Protein AF-A0A0R1SFJ4-F1 (afdb_monomer_lite)

Structure (mmCIF, N/CA/C/O backbone):
data_AF-A0A0R1SFJ4-F1
#
_entry.id   AF-A0A0R1SFJ4-F1
#
loop_
_atom_site.group_PDB
_atom_site.id
_atom_site.type_symbol
_atom_site.label_atom_id
_atom_site.label_alt_id
_atom_site.label_comp_id
_atom_site.label_asym_id
_atom_site.label_entity_id
_atom_site.label_seq_id
_atom_site.pdbx_PDB_ins_code
_atom_site.Cartn_x
_atom_site.Cartn_y
_atom_site.Cartn_z
_atom_site.occupancy
_atom_site.B_iso_or_equiv
_atom_site.auth_seq_id
_atom_site.auth_comp_id
_atom_site.auth_asym_id
_atom_site.auth_atom_id
_atom_site.pdbx_PDB_model_num
ATOM 1 N N . MET A 1 1 ? -20.397 -18.309 -12.459 1.00 67.56 1 MET A N 1
ATOM 2 C CA . MET A 1 1 ? -20.613 -18.107 -11.005 1.00 67.56 1 MET A CA 1
ATOM 3 C C . MET A 1 1 ? -21.114 -16.686 -10.786 1.00 67.56 1 MET A C 1
ATOM 5 O O . MET A 1 1 ? -20.538 -15.779 -11.371 1.00 67.56 1 MET A O 1
ATOM 9 N N . LYS A 1 2 ? -22.197 -16.484 -10.024 1.00 86.50 2 LYS A N 1
ATOM 10 C CA . LYS A 1 2 ? -22.745 -15.146 -9.727 1.00 86.50 2 LYS A CA 1
ATOM 11 C C . LYS A 1 2 ? -22.303 -14.698 -8.329 1.00 86.50 2 LYS A C 1
ATOM 13 O O . LYS A 1 2 ? -22.128 -15.534 -7.445 1.00 86.50 2 LYS A O 1
ATOM 18 N N . TYR A 1 3 ? -22.145 -13.393 -8.127 1.00 93.12 3 TYR A N 1
ATOM 19 C CA . TYR A 1 3 ? -21.791 -12.795 -6.836 1.00 93.12 3 TYR A CA 1
ATOM 20 C C . TYR A 1 3 ? -22.862 -11.797 -6.402 1.00 93.12 3 TYR A C 1
ATOM 22 O O . TYR A 1 3 ? -23.546 -11.195 -7.230 1.00 93.12 3 TYR A O 1
ATOM 30 N N . CYS A 1 4 ? -23.040 -11.643 -5.093 1.00 94.12 4 CYS A N 1
ATOM 31 C CA . CYS A 1 4 ? -24.006 -10.714 -4.536 1.00 94.12 4 CYS A CA 1
ATOM 32 C C . CYS A 1 4 ? -23.587 -9.269 -4.847 1.00 94.12 4 CYS A C 1
ATOM 34 O O . CYS A 1 4 ? -22.517 -8.861 -4.393 1.00 94.12 4 CYS A O 1
ATOM 36 N N . PRO A 1 5 ? -24.439 -8.456 -5.498 1.00 91.06 5 PRO A N 1
ATOM 37 C CA . PRO A 1 5 ? -24.104 -7.067 -5.817 1.00 91.06 5 PRO A CA 1
ATOM 38 C C . PRO A 1 5 ? -23.996 -6.177 -4.569 1.00 91.06 5 PRO A C 1
ATOM 40 O O . PRO A 1 5 ? -23.446 -5.087 -4.641 1.00 91.06 5 PRO A O 1
ATOM 43 N N . LYS A 1 6 ? -24.513 -6.630 -3.415 1.00 94.31 6 LYS A N 1
ATOM 44 C CA . LYS A 1 6 ? -24.469 -5.876 -2.153 1.00 94.31 6 LYS A CA 1
ATOM 45 C C . LYS A 1 6 ? -23.229 -6.169 -1.305 1.00 94.31 6 LYS A C 1
ATOM 47 O O . LYS A 1 6 ? -22.789 -5.294 -0.572 1.00 94.31 6 LYS A O 1
ATOM 52 N N . CYS A 1 7 ? -22.708 -7.398 -1.319 1.00 94.50 7 CYS A N 1
ATOM 53 C CA . CYS A 1 7 ? -21.637 -7.800 -0.392 1.00 94.50 7 CYS A CA 1
ATOM 54 C C . CYS A 1 7 ? -20.514 -8.644 -1.007 1.00 94.50 7 CYS A C 1
ATOM 56 O O . CYS A 1 7 ? -19.638 -9.092 -0.275 1.00 94.50 7 CYS A O 1
ATOM 58 N N . GLY A 1 8 ? -20.556 -8.934 -2.310 1.00 93.06 8 GLY A N 1
ATOM 59 C CA . GLY A 1 8 ? -19.519 -9.711 -2.995 1.00 93.06 8 GLY A CA 1
ATOM 60 C C . GLY A 1 8 ? -19.484 -11.204 -2.651 1.00 93.06 8 GLY A C 1
ATOM 61 O O . GLY A 1 8 ? -18.623 -11.921 -3.147 1.00 93.06 8 GLY A O 1
ATOM 62 N N . ALA A 1 9 ? -20.410 -11.714 -1.830 1.00 95.12 9 ALA A N 1
ATOM 63 C CA . ALA A 1 9 ? -20.480 -13.143 -1.530 1.00 95.12 9 ALA A CA 1
ATOM 64 C C . ALA A 1 9 ? -20.847 -13.969 -2.771 1.00 95.12 9 ALA A C 1
ATOM 66 O O . ALA A 1 9 ? -21.710 -13.569 -3.554 1.00 95.12 9 ALA A O 1
ATOM 67 N N . GLN A 1 10 ? -20.240 -15.145 -2.918 1.00 94.50 10 GLN A N 1
ATOM 68 C CA . GLN A 1 10 ? -20.579 -16.087 -3.983 1.00 94.50 10 GLN A CA 1
ATOM 69 C C . GLN A 1 10 ? -22.012 -16.609 -3.805 1.00 94.50 10 GLN A C 1
ATOM 71 O O . GLN A 1 10 ? -22.422 -16.960 -2.695 1.00 94.50 10 GLN A O 1
ATOM 76 N N . LEU A 1 11 ? -22.778 -16.632 -4.894 1.00 92.81 11 LEU A N 1
ATOM 77 C CA . LEU A 1 11 ? -24.177 -17.045 -4.903 1.00 92.81 11 LEU A CA 1
ATOM 78 C C . LEU A 1 11 ? -24.321 -18.449 -5.508 1.00 92.81 11 LEU A C 1
ATOM 80 O O . LEU A 1 11 ? -23.849 -18.665 -6.629 1.00 92.81 11 LEU A O 1
ATOM 84 N N . PRO A 1 12 ? -25.005 -19.379 -4.813 1.00 85.94 12 PRO A N 1
ATOM 85 C CA . PRO A 1 12 ? -25.475 -20.623 -5.414 1.00 85.94 12 PRO A CA 1
ATOM 86 C C . PRO A 1 12 ? -26.469 -20.346 -6.553 1.00 85.94 12 PRO A C 1
ATOM 88 O O . PRO A 1 12 ? -27.096 -19.286 -6.602 1.00 85.94 12 PRO A O 1
ATOM 91 N N . GLU A 1 13 ? -26.635 -21.291 -7.475 1.00 85.31 13 GLU A N 1
ATOM 92 C CA . GLU A 1 13 ? -27.604 -21.143 -8.565 1.00 85.31 13 GLU A CA 1
ATOM 93 C C . GLU A 1 13 ? -29.051 -21.157 -8.041 1.00 85.31 13 GLU A C 1
ATOM 95 O O . GLU A 1 13 ? -29.372 -21.837 -7.070 1.00 85.31 13 GLU A O 1
ATOM 100 N N . GLY A 1 14 ? -29.929 -20.362 -8.661 1.00 82.31 14 GLY A N 1
ATOM 101 C CA . GLY A 1 14 ? -31.364 -20.340 -8.344 1.00 82.31 14 GLY A CA 1
ATOM 102 C C . GLY A 1 14 ? -31.774 -19.630 -7.045 1.00 82.31 14 GLY A C 1
ATOM 103 O O . GLY A 1 14 ? -32.955 -19.643 -6.698 1.00 82.31 14 GLY A O 1
ATOM 104 N N . VAL A 1 15 ? -30.856 -18.985 -6.316 1.00 87.44 15 VAL A N 1
ATOM 105 C CA . VAL A 1 15 ? -31.201 -18.278 -5.069 1.00 87.44 15 VAL A CA 1
ATOM 106 C C . VAL A 1 15 ? -31.870 -16.924 -5.338 1.00 87.44 15 VAL A C 1
ATOM 108 O O . VAL A 1 15 ? -31.387 -16.122 -6.134 1.00 87.44 15 VAL A O 1
ATOM 111 N N . LYS A 1 16 ? -32.978 -16.642 -4.639 1.00 90.81 16 LYS A N 1
ATOM 112 C CA . LYS A 1 16 ? -33.706 -15.354 -4.711 1.00 90.81 16 LYS A CA 1
ATOM 113 C C . LYS A 1 16 ? -33.162 -14.291 -3.748 1.00 90.81 16 LYS A C 1
ATOM 115 O O . LYS A 1 16 ? -33.431 -13.102 -3.906 1.00 90.81 16 LYS A O 1
ATOM 120 N N . PHE A 1 17 ? -32.395 -14.721 -2.746 1.00 94.56 17 PHE A N 1
ATOM 121 C CA . PHE A 1 17 ? -31.809 -13.873 -1.710 1.00 94.56 17 PHE A CA 1
ATOM 122 C C . PHE A 1 17 ? -30.373 -14.309 -1.416 1.00 94.56 17 PHE A C 1
ATOM 124 O O . PHE A 1 17 ? -30.037 -15.488 -1.517 1.00 94.56 17 PHE A O 1
ATOM 131 N N . CYS A 1 18 ? -29.521 -13.362 -1.028 1.00 94.94 18 CYS A N 1
ATOM 132 C CA . CYS A 1 18 ? -28.150 -13.648 -0.630 1.00 94.94 18 CYS A CA 1
ATOM 133 C C . CYS A 1 18 ? -28.113 -14.330 0.754 1.00 94.94 18 CYS A C 1
ATOM 135 O O . CYS A 1 18 ? -28.528 -13.703 1.732 1.00 94.94 18 CYS A O 1
ATOM 137 N N . PRO A 1 19 ? -27.538 -15.542 0.890 1.00 91.81 19 PRO A N 1
ATOM 138 C CA . PRO A 1 19 ? -27.473 -16.254 2.172 1.00 91.81 19 PRO A CA 1
ATOM 139 C C . PRO A 1 19 ? -26.519 -15.599 3.183 1.00 91.81 19 PRO A C 1
ATOM 141 O O . PRO A 1 19 ? -26.571 -15.904 4.369 1.00 91.81 19 PRO A O 1
ATOM 144 N N . LYS A 1 20 ? -25.635 -14.701 2.727 1.00 95.31 20 LYS A N 1
ATOM 145 C CA . LYS A 1 20 ? -24.661 -14.001 3.579 1.00 95.31 20 LYS A CA 1
ATOM 146 C C . LYS A 1 20 ? -25.170 -12.671 4.133 1.00 95.31 20 LYS A C 1
ATOM 148 O O . LYS A 1 20 ? -24.782 -12.306 5.233 1.00 95.31 20 LYS A O 1
ATOM 153 N N . CYS A 1 21 ? -25.980 -11.921 3.381 1.00 94.56 21 CYS A N 1
ATOM 154 C CA . CYS A 1 21 ? -26.385 -10.560 3.770 1.00 94.56 21 CYS A CA 1
ATOM 155 C C . CYS A 1 21 ? -27.890 -10.274 3.651 1.00 94.56 21 CYS A C 1
ATOM 157 O O . CYS A 1 21 ? -28.313 -9.147 3.906 1.00 94.56 21 CYS A O 1
ATOM 159 N N . GLY A 1 22 ? -28.694 -11.251 3.216 1.00 92.88 22 GLY A N 1
ATOM 160 C CA . GLY A 1 22 ? -30.151 -11.133 3.099 1.00 92.88 22 GLY A CA 1
ATOM 161 C C . GLY A 1 22 ? -30.650 -10.261 1.943 1.00 92.88 22 GLY A C 1
ATOM 162 O O . GLY A 1 22 ? -31.852 -10.049 1.815 1.00 92.88 22 GLY A O 1
ATOM 163 N N . ALA A 1 23 ? -29.764 -9.740 1.087 1.00 94.56 23 ALA A N 1
ATOM 164 C CA . ALA A 1 23 ? -30.168 -8.912 -0.050 1.00 94.56 23 ALA A CA 1
ATOM 165 C C . ALA A 1 23 ? -31.012 -9.707 -1.057 1.00 94.56 23 ALA A C 1
ATOM 167 O O . ALA A 1 23 ? -30.605 -10.794 -1.471 1.00 94.56 23 ALA A O 1
ATOM 168 N N . LYS A 1 24 ? -32.153 -9.149 -1.482 1.00 93.81 24 LYS A N 1
ATOM 169 C CA . LYS A 1 24 ? -32.966 -9.697 -2.576 1.00 93.81 24 LYS A CA 1
ATOM 170 C C . LYS A 1 24 ? -32.211 -9.555 -3.895 1.00 93.81 24 LYS A C 1
ATOM 172 O O . LYS A 1 24 ? -31.660 -8.493 -4.179 1.00 93.81 24 LYS A O 1
ATOM 177 N N . LEU A 1 25 ? -32.173 -10.625 -4.676 1.00 90.06 25 LEU A N 1
ATOM 178 C CA . LEU A 1 25 ? -31.519 -10.642 -5.976 1.00 90.06 25 LEU A CA 1
ATOM 179 C C . LEU A 1 25 ? -32.551 -10.352 -7.072 1.00 90.06 25 LEU A C 1
ATOM 181 O O . LEU A 1 25 ? -33.691 -10.812 -6.964 1.00 90.06 25 LEU A O 1
ATOM 185 N N . PRO A 1 26 ? -32.184 -9.587 -8.110 1.00 76.06 26 PRO A N 1
ATOM 186 C CA . PRO A 1 26 ? -33.054 -9.389 -9.259 1.00 76.06 26 PRO A CA 1
ATOM 187 C C . PRO A 1 26 ? -33.263 -10.734 -9.973 1.00 76.06 26 PRO A C 1
ATOM 189 O O . PRO A 1 26 ? -32.299 -11.429 -10.301 1.00 76.06 26 PRO A O 1
ATOM 192 N N . GLU A 1 27 ? -34.523 -11.125 -10.179 1.00 68.88 27 GLU A N 1
ATOM 193 C CA . GLU A 1 27 ? -34.887 -12.341 -10.914 1.00 68.88 27 GLU A CA 1
ATOM 194 C C . GLU A 1 27 ? -34.608 -12.129 -12.409 1.00 68.88 27 GLU A C 1
ATOM 196 O O . GLU A 1 27 ? -35.489 -11.744 -13.169 1.00 68.88 27 GLU A O 1
ATOM 201 N N . THR A 1 28 ? -33.374 -12.360 -12.856 1.00 49.09 28 THR A N 1
ATOM 202 C CA . THR A 1 28 ? -33.099 -12.479 -14.294 1.00 49.09 28 THR A CA 1
ATOM 203 C C . THR A 1 28 ? -33.253 -13.937 -14.692 1.00 49.09 28 THR A C 1
ATOM 205 O O . THR A 1 28 ? -32.353 -14.756 -14.484 1.00 49.09 28 THR A O 1
ATOM 208 N N . GLN A 1 29 ? -34.439 -14.242 -15.215 1.00 42.62 29 GLN A N 1
ATOM 209 C CA . GLN A 1 29 ? -34.758 -15.491 -15.887 1.00 42.62 29 GLN A CA 1
ATOM 210 C C . GLN A 1 29 ? -33.793 -15.708 -17.057 1.00 42.62 29 GLN A C 1
ATOM 212 O O . GLN A 1 29 ? -33.505 -14.801 -17.838 1.00 42.62 29 GLN A O 1
ATOM 217 N N . SER A 1 30 ? -33.271 -16.925 -17.141 1.00 43.84 30 SER A N 1
ATOM 218 C CA . SER A 1 30 ? -32.482 -17.424 -18.257 1.00 43.84 30 SER A CA 1
ATOM 219 C C . SER A 1 30 ? -33.298 -17.363 -19.550 1.00 43.84 30 SER A C 1
ATOM 221 O O . SER A 1 30 ? -34.338 -18.008 -19.629 1.00 43.84 30 SER A O 1
ATOM 223 N N . THR A 1 31 ? -32.811 -16.658 -20.574 1.00 33.84 31 THR A N 1
ATOM 224 C CA . THR A 1 31 ? -33.243 -16.898 -21.959 1.00 33.84 31 THR A CA 1
ATOM 225 C C . THR A 1 31 ? -32.038 -16.819 -22.887 1.00 33.84 31 THR A C 1
ATOM 227 O O . THR A 1 31 ? -31.312 -15.828 -22.914 1.00 33.84 31 THR A O 1
ATOM 230 N N . THR A 1 32 ? -31.812 -17.916 -23.596 1.00 36.22 32 THR A N 1
ATOM 231 C CA . THR A 1 32 ? -30.802 -18.109 -24.633 1.00 36.22 32 THR A CA 1
ATOM 232 C C . THR A 1 32 ? -31.369 -17.646 -25.985 1.00 36.22 32 THR A C 1
ATOM 234 O O . THR A 1 32 ? -32.522 -17.945 -26.273 1.00 36.22 32 THR A O 1
ATOM 237 N N . ALA A 1 33 ? -30.510 -17.033 -26.812 1.00 39.06 33 ALA A N 1
ATOM 238 C CA . ALA A 1 33 ? -30.571 -16.871 -28.279 1.00 39.06 33 ALA A CA 1
ATOM 239 C C . ALA A 1 33 ? -31.441 -15.764 -28.939 1.00 39.06 33 ALA A C 1
ATOM 241 O O . ALA A 1 33 ? -32.661 -15.766 -28.862 1.00 39.06 33 ALA A O 1
ATOM 242 N N . ASN A 1 34 ? -30.721 -14.933 -29.717 1.00 43.97 34 ASN A N 1
ATOM 243 C CA . ASN A 1 34 ? -31.034 -14.285 -31.007 1.00 43.97 34 ASN A CA 1
ATOM 244 C C . ASN A 1 34 ? -32.322 -13.460 -31.185 1.00 43.97 34 ASN A C 1
ATOM 246 O O . ASN A 1 34 ? -33.414 -14.013 -31.256 1.00 43.97 34 ASN A O 1
ATOM 250 N N . THR A 1 35 ? -32.165 -12.169 -31.519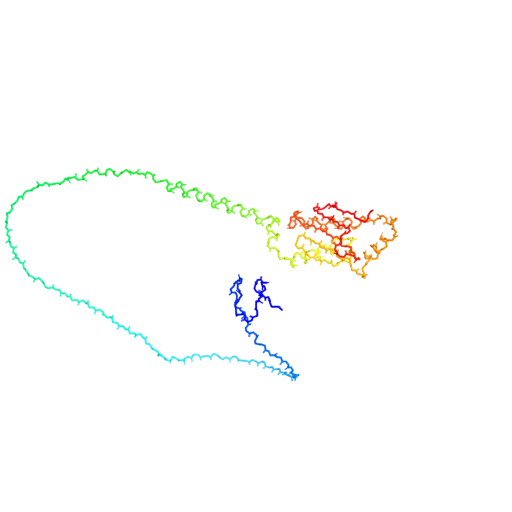 1.00 32.62 35 THR A N 1
ATOM 251 C CA . THR A 1 35 ? -32.366 -11.603 -32.880 1.00 32.62 35 THR A CA 1
ATOM 252 C C . THR A 1 35 ? -32.160 -10.080 -32.841 1.00 32.62 35 THR A C 1
ATOM 254 O O . THR A 1 35 ? -32.523 -9.415 -31.875 1.00 32.62 35 THR A O 1
ATOM 257 N N . ASN A 1 36 ? -31.505 -9.557 -33.880 1.00 52.50 36 ASN A N 1
ATOM 258 C CA . ASN A 1 36 ? -31.344 -8.133 -34.174 1.00 52.50 36 ASN A CA 1
ATOM 259 C C . ASN A 1 36 ? -32.708 -7.444 -34.289 1.00 52.50 36 ASN A C 1
ATOM 261 O O . ASN A 1 36 ? -33.549 -8.002 -34.975 1.00 52.50 36 ASN A O 1
ATOM 265 N N . GLU A 1 37 ? -32.880 -6.223 -33.771 1.00 42.38 37 GLU A N 1
ATOM 266 C CA . GLU A 1 37 ? -33.644 -5.177 -34.473 1.00 42.38 37 GLU A CA 1
ATOM 267 C C . GLU A 1 37 ? -33.543 -3.805 -33.786 1.00 42.38 37 GLU A C 1
ATOM 269 O O . GLU A 1 37 ? -33.667 -3.643 -32.574 1.00 42.38 37 GLU A O 1
ATOM 274 N N . VAL A 1 38 ? -33.265 -2.818 -34.632 1.00 41.09 38 VAL A N 1
ATOM 275 C CA . VAL A 1 38 ? -33.214 -1.374 -34.404 1.00 41.09 38 VAL A CA 1
ATOM 276 C C . VAL A 1 38 ? -34.655 -0.843 -34.440 1.00 41.09 38 VAL A C 1
ATOM 278 O O . VAL A 1 38 ? -35.351 -1.201 -35.380 1.00 41.09 38 VAL A O 1
ATOM 281 N N . ASN A 1 39 ? -35.109 0.013 -33.507 1.00 41.75 39 ASN A N 1
ATOM 282 C CA . ASN A 1 39 ? -35.425 1.430 -33.792 1.00 41.75 39 ASN A CA 1
ATOM 283 C C . ASN A 1 39 ? -36.141 2.233 -32.673 1.00 41.75 39 ASN A C 1
ATOM 285 O O . ASN A 1 39 ? -37.039 1.745 -32.002 1.00 41.75 39 ASN A O 1
ATOM 289 N N . HIS A 1 40 ? -35.735 3.508 -32.611 1.00 42.62 40 HIS A N 1
ATOM 290 C CA . HIS A 1 40 ? -36.449 4.782 -32.394 1.00 42.62 40 HIS A CA 1
ATOM 291 C C . HIS A 1 40 ? -37.527 5.049 -31.306 1.00 42.62 40 HIS A C 1
ATOM 293 O O . HIS A 1 40 ? -38.643 4.558 -31.354 1.00 42.62 40 HIS A O 1
ATOM 299 N N . GLN A 1 41 ? -37.169 6.055 -30.482 1.00 39.34 41 GLN A N 1
ATOM 300 C CA . GLN A 1 41 ? -37.800 7.383 -30.259 1.00 39.34 41 GLN A CA 1
ATOM 301 C C . GLN A 1 41 ? -39.115 7.581 -29.465 1.00 39.34 41 GLN A C 1
ATOM 303 O O . GLN A 1 41 ? -40.122 6.923 -29.671 1.00 39.34 41 GLN A O 1
ATOM 308 N N . SER A 1 42 ? -39.033 8.673 -28.676 1.00 42.81 42 SER A N 1
ATOM 309 C CA . SER A 1 42 ? -40.028 9.701 -28.295 1.00 42.81 42 SER A CA 1
ATOM 310 C C . SER A 1 42 ? -40.884 9.529 -27.022 1.00 42.81 42 SER A C 1
ATOM 312 O O . SER A 1 42 ? -41.914 8.874 -27.053 1.00 42.81 42 SER A O 1
ATOM 314 N N . GLU A 1 43 ? -40.405 10.133 -25.917 1.00 40.25 43 GLU A N 1
ATOM 315 C CA . GLU A 1 43 ? -40.919 11.334 -25.192 1.00 40.25 43 GLU A CA 1
ATOM 316 C C . GLU A 1 43 ? -42.442 11.532 -24.868 1.00 40.25 43 GLU A C 1
ATOM 318 O O . GLU A 1 43 ? -43.277 10.768 -25.333 1.00 40.25 43 GLU A O 1
ATOM 323 N N . PRO A 1 44 ? -42.835 12.484 -23.979 1.00 67.44 44 PRO A N 1
ATOM 324 C CA . PRO A 1 44 ? -43.457 12.240 -22.661 1.00 67.44 44 PRO A CA 1
ATOM 325 C C . PRO A 1 44 ? -44.935 12.710 -22.548 1.00 67.44 44 PRO A C 1
ATOM 327 O O . PRO A 1 44 ? -45.478 13.211 -23.521 1.00 67.44 44 PRO A O 1
ATOM 330 N N . LEU A 1 45 ? -45.564 12.578 -21.357 1.00 36.38 45 LEU A N 1
ATOM 331 C CA . LEU A 1 45 ? -46.645 13.410 -20.732 1.00 36.38 45 LEU A CA 1
ATOM 332 C C . LEU A 1 45 ? -47.326 12.589 -19.602 1.00 36.38 45 LEU A C 1
ATOM 334 O O . LEU A 1 45 ? -47.682 11.436 -19.806 1.00 36.38 45 LEU A O 1
ATOM 338 N N . ASN A 1 46 ? -47.282 13.012 -18.332 1.00 42.97 46 ASN A N 1
ATOM 339 C CA . ASN A 1 46 ? -48.226 13.892 -17.609 1.00 42.97 46 ASN A CA 1
ATOM 340 C C . ASN A 1 46 ? -49.664 13.339 -17.458 1.00 42.97 46 ASN A C 1
ATOM 342 O O . ASN A 1 46 ? -50.299 13.001 -18.450 1.00 42.97 46 ASN A O 1
ATOM 346 N N . GLY A 1 47 ? -50.201 13.324 -16.227 1.00 33.41 47 GLY A N 1
ATOM 347 C CA . GLY A 1 47 ? -51.611 12.995 -15.972 1.00 33.41 47 GLY A CA 1
ATOM 348 C C . GLY A 1 47 ? -51.947 12.570 -14.537 1.00 33.41 47 GLY A C 1
ATOM 349 O O . GLY A 1 47 ? -51.984 11.394 -14.202 1.00 33.41 47 GLY A O 1
ATOM 350 N N . ASN A 1 48 ? -52.221 13.560 -13.702 1.00 53.97 48 ASN A N 1
ATOM 351 C CA . ASN A 1 48 ? -52.922 13.535 -12.418 1.00 53.97 48 ASN A CA 1
ATOM 352 C C . ASN A 1 48 ? -54.411 13.114 -12.533 1.00 53.97 48 ASN A C 1
ATOM 354 O O . ASN A 1 48 ? -55.059 13.467 -13.514 1.00 53.97 48 ASN A O 1
ATOM 358 N N . THR A 1 49 ? -54.964 12.478 -11.478 1.00 41.53 49 THR A N 1
ATOM 359 C CA . THR A 1 49 ? -56.244 12.788 -10.760 1.00 41.53 49 THR A CA 1
ATOM 360 C C . THR A 1 49 ? -57.000 11.539 -10.243 1.00 41.53 49 THR A C 1
ATOM 362 O O . THR A 1 49 ? -57.446 10.703 -11.013 1.00 41.53 49 THR A O 1
ATOM 365 N N . ASP A 1 50 ? -57.099 11.470 -8.909 1.00 40.97 50 ASP A N 1
ATOM 366 C CA . ASP A 1 50 ? -58.214 11.139 -7.989 1.00 40.97 50 ASP A CA 1
ATOM 367 C C . ASP A 1 50 ? -59.392 10.162 -8.299 1.00 40.97 50 ASP A C 1
ATOM 369 O O . ASP A 1 50 ? -59.949 10.110 -9.391 1.00 40.97 50 ASP A O 1
ATOM 373 N N . LEU A 1 51 ? -59.866 9.554 -7.191 1.00 45.47 51 LEU A N 1
ATOM 374 C CA . LEU A 1 51 ? -61.184 8.958 -6.871 1.00 45.47 51 LEU A CA 1
ATOM 375 C C . LEU A 1 51 ? -61.596 7.584 -7.461 1.00 45.47 51 LEU A C 1
ATOM 377 O O . LEU A 1 51 ? -62.208 7.516 -8.521 1.00 45.47 51 LEU A O 1
ATOM 381 N N . LYS A 1 52 ? -61.499 6.503 -6.657 1.00 39.62 52 LYS A N 1
ATOM 382 C CA . LYS A 1 52 ? -62.620 5.916 -5.860 1.00 39.62 52 LYS A CA 1
ATOM 383 C C . LYS A 1 52 ? -62.324 4.507 -5.309 1.00 39.62 52 LYS A C 1
ATOM 385 O O . LYS A 1 52 ? -61.807 3.630 -5.987 1.00 39.62 52 LYS A O 1
ATOM 390 N N . GLN A 1 53 ? -62.747 4.315 -4.061 1.00 41.75 53 GLN A N 1
ATOM 391 C CA . GLN A 1 53 ? -62.864 3.060 -3.299 1.00 41.75 53 GLN A CA 1
ATOM 392 C C . GLN A 1 53 ? -64.057 2.208 -3.794 1.00 41.75 53 GLN A C 1
ATOM 394 O O . GLN A 1 53 ? -64.943 2.775 -4.445 1.00 41.75 53 GLN A O 1
ATOM 399 N N . PRO A 1 54 ? -64.157 0.899 -3.455 1.00 54.44 54 PRO A N 1
ATOM 400 C CA . PRO A 1 54 ? -64.916 0.535 -2.239 1.00 54.44 54 PRO A CA 1
ATOM 401 C C . PRO A 1 54 ? -64.501 -0.760 -1.478 1.00 54.44 54 PRO A C 1
ATOM 403 O O . PRO A 1 54 ? -63.987 -1.699 -2.069 1.00 54.44 54 PRO A O 1
ATOM 406 N N . VAL A 1 55 ? -64.868 -0.781 -0.176 1.00 42.41 55 VAL A N 1
ATOM 407 C CA . VAL A 1 55 ? -65.422 -1.901 0.649 1.00 42.41 55 VAL A CA 1
ATOM 408 C C . VAL A 1 55 ? -64.514 -3.120 0.935 1.00 42.41 55 VAL A C 1
ATOM 410 O O . VAL A 1 55 ? -63.909 -3.679 0.039 1.00 42.41 55 VAL A O 1
ATOM 413 N N . GLY A 1 56 ? -64.392 -3.679 2.144 1.00 36.81 56 GLY A N 1
ATOM 414 C CA . GLY A 1 56 ? -65.013 -3.474 3.457 1.00 36.81 56 GLY A CA 1
ATOM 415 C C . GLY A 1 56 ? -64.862 -4.771 4.278 1.00 36.81 56 GLY A C 1
ATOM 416 O O . GLY A 1 56 ? -64.893 -5.851 3.697 1.00 36.81 56 GLY A O 1
ATOM 417 N N . ASN A 1 57 ? -64.629 -4.659 5.595 1.00 48.53 57 ASN A N 1
ATOM 418 C CA . ASN A 1 57 ? -65.230 -5.474 6.672 1.00 48.53 57 ASN A CA 1
ATOM 419 C C . ASN A 1 57 ? -64.451 -5.309 7.989 1.00 48.53 57 ASN A C 1
ATOM 421 O O . ASN A 1 57 ? -63.413 -5.927 8.212 1.00 48.53 57 ASN A O 1
ATOM 425 N N . GLN A 1 58 ? -65.012 -4.490 8.880 1.00 39.72 58 GLN A N 1
ATOM 426 C CA . GLN A 1 58 ? -64.766 -4.522 10.320 1.00 39.72 58 GLN A CA 1
ATOM 427 C C . GLN A 1 58 ? -66.085 -4.898 10.998 1.00 39.72 58 GLN A C 1
ATOM 429 O O . GLN A 1 58 ? -67.125 -4.315 10.694 1.00 39.72 58 GLN A O 1
ATOM 434 N N . VAL A 1 59 ? -66.037 -5.868 11.907 1.00 46.84 59 VAL A N 1
ATOM 435 C CA . VAL A 1 59 ? -67.139 -6.215 12.810 1.00 46.84 59 VAL A CA 1
ATOM 436 C C . VAL A 1 59 ? -66.784 -5.754 14.222 1.00 46.84 59 VAL A C 1
ATOM 438 O O . VAL A 1 59 ? -65.724 -6.088 14.744 1.00 46.84 59 VAL A O 1
ATOM 441 N N . ASN A 1 60 ? -67.694 -4.971 14.805 1.00 51.03 60 ASN A N 1
ATOM 442 C CA . ASN A 1 60 ? -67.710 -4.486 16.186 1.00 51.03 60 ASN A CA 1
ATOM 443 C C . ASN A 1 60 ? -68.622 -5.368 17.056 1.00 51.03 60 ASN A C 1
ATOM 445 O O . ASN A 1 60 ? -69.655 -5.834 16.579 1.00 51.03 60 ASN A O 1
ATOM 449 N N . ALA A 1 61 ? -68.324 -5.463 18.354 1.00 35.31 61 ALA A N 1
ATOM 450 C CA . ALA A 1 61 ? -69.303 -5.698 19.428 1.00 35.31 61 ALA A CA 1
ATOM 451 C C . ALA A 1 61 ? -68.727 -5.089 20.727 1.00 35.31 61 ALA A C 1
ATOM 453 O O . ALA A 1 61 ? -67.699 -5.547 21.210 1.00 35.31 61 ALA A O 1
ATOM 454 N N . SER A 1 62 ? -69.112 -3.875 21.133 1.00 43.75 62 SER A N 1
ATOM 455 C CA . SER A 1 62 ? -70.315 -3.450 21.881 1.00 43.75 62 SER A CA 1
ATOM 456 C C . SER A 1 62 ? -70.387 -3.882 23.354 1.00 43.75 62 SER A C 1
ATOM 458 O O . SER A 1 62 ? -70.616 -5.039 23.684 1.00 43.75 62 SER A O 1
ATOM 460 N N . ASN A 1 63 ? -70.231 -2.849 24.193 1.00 50.56 63 ASN A N 1
ATOM 461 C CA . ASN A 1 63 ? -70.723 -2.589 25.548 1.00 50.56 63 ASN A CA 1
ATOM 462 C C . ASN A 1 63 ? -71.721 -3.570 26.179 1.00 50.56 63 ASN A C 1
ATOM 464 O O . ASN A 1 63 ? -72.767 -3.869 25.607 1.00 50.56 63 ASN A O 1
ATOM 468 N N . ASN A 1 64 ? -71.505 -3.837 27.471 1.00 51.06 64 ASN A N 1
ATOM 469 C CA . ASN A 1 64 ? -72.604 -4.049 28.408 1.00 51.06 64 ASN A CA 1
ATOM 470 C C . ASN A 1 64 ? -72.256 -3.535 29.817 1.00 51.06 64 ASN A C 1
ATOM 472 O O . ASN A 1 64 ? -71.395 -4.080 30.503 1.00 51.06 64 ASN A O 1
ATOM 476 N N . GLN A 1 65 ? -72.957 -2.479 30.233 1.00 43.19 65 GLN A N 1
ATOM 477 C CA . GLN A 1 65 ? -73.136 -2.070 31.624 1.00 43.19 65 GLN A CA 1
ATOM 478 C C . GLN A 1 65 ? -74.464 -2.657 32.102 1.00 43.19 65 GLN A C 1
ATOM 480 O O . GLN A 1 65 ? -75.482 -2.361 31.489 1.00 43.19 65 GLN A O 1
ATOM 485 N N . HIS A 1 66 ? -74.478 -3.420 33.196 1.00 55.31 66 HIS A N 1
ATOM 486 C CA . HIS A 1 66 ? -75.707 -3.707 33.939 1.00 55.31 66 HIS A CA 1
ATOM 487 C C . HIS A 1 66 ? -75.439 -3.689 35.448 1.00 55.31 66 HIS A C 1
ATOM 489 O O . HIS A 1 66 ? -74.486 -4.281 35.950 1.00 55.31 66 HIS A O 1
ATOM 495 N N . GLN A 1 67 ? -76.293 -2.930 36.131 1.00 51.34 67 GLN A N 1
ATOM 496 C CA . GLN A 1 67 ? -76.352 -2.683 37.568 1.00 51.34 67 GLN A CA 1
ATOM 497 C C . GLN A 1 67 ? -77.000 -3.869 38.301 1.00 51.34 67 GLN A C 1
ATOM 499 O O . GLN A 1 67 ? -77.787 -4.607 37.714 1.00 51.34 67 GLN A O 1
ATOM 504 N N . MET A 1 68 ? -76.737 -4.001 39.603 1.00 52.34 68 MET A N 1
ATOM 505 C CA . MET A 1 68 ? -77.471 -4.898 40.507 1.00 52.34 68 MET A CA 1
ATOM 506 C C . MET A 1 68 ? -77.988 -4.115 41.734 1.00 52.34 68 MET A C 1
ATOM 508 O O . MET A 1 68 ? -77.332 -3.153 42.146 1.00 52.34 68 MET A O 1
ATOM 512 N N . PRO A 1 69 ? -79.152 -4.478 42.314 1.00 54.31 69 PRO A N 1
ATOM 513 C CA . PRO A 1 69 ? -79.832 -3.692 43.346 1.00 54.31 69 PRO A CA 1
ATOM 514 C C . PRO A 1 69 ? -79.404 -4.018 44.792 1.00 54.31 69 PRO A C 1
ATOM 516 O O . PRO A 1 69 ? -78.927 -5.105 45.106 1.00 54.31 69 PRO A O 1
ATOM 519 N N . ARG A 1 70 ? -79.653 -3.050 45.687 1.00 45.75 70 ARG A N 1
ATOM 520 C CA . ARG A 1 70 ? -79.649 -3.159 47.162 1.00 45.75 70 ARG A CA 1
ATOM 521 C C . ARG A 1 70 ? -80.858 -3.966 47.659 1.00 45.75 70 ARG A C 1
ATOM 523 O O . ARG A 1 70 ? -81.965 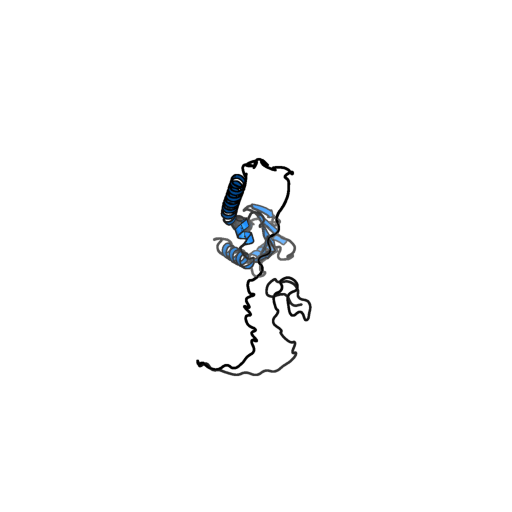-3.621 47.264 1.00 45.75 70 ARG A O 1
ATOM 530 N N . ASN A 1 71 ? -80.668 -4.873 48.626 1.00 40.78 71 ASN A N 1
ATOM 531 C CA . ASN A 1 71 ? -81.384 -4.907 49.922 1.00 40.78 71 ASN A CA 1
ATOM 532 C C . ASN A 1 71 ? -80.882 -6.080 50.796 1.00 40.78 71 ASN A C 1
ATOM 534 O O . ASN A 1 71 ? -80.637 -7.161 50.273 1.00 40.78 71 ASN A O 1
ATOM 538 N N . GLY A 1 72 ? -80.791 -5.892 52.117 1.00 40.91 72 GLY A N 1
ATOM 539 C CA . GLY A 1 72 ? -80.531 -6.981 53.067 1.00 40.91 72 GLY A CA 1
ATOM 540 C C . GLY A 1 72 ? -79.838 -6.537 54.352 1.00 40.91 72 GLY A C 1
ATOM 541 O O . GLY A 1 72 ? -78.630 -6.682 54.493 1.00 40.91 72 GLY A O 1
ATOM 542 N N . ASN A 1 73 ? -80.617 -5.998 55.286 1.00 49.38 73 ASN A N 1
ATOM 543 C CA . ASN A 1 73 ? -80.224 -5.740 56.667 1.00 49.38 73 ASN A CA 1
ATOM 544 C C . ASN A 1 73 ? -80.464 -7.028 57.479 1.00 49.38 73 ASN A C 1
ATOM 546 O O . ASN A 1 73 ? -81.612 -7.459 57.565 1.00 49.38 73 ASN A O 1
ATOM 550 N N . ILE A 1 74 ? -79.432 -7.639 58.071 1.00 50.84 74 ILE A N 1
ATOM 551 C CA . ILE A 1 74 ? -79.587 -8.637 59.145 1.00 50.84 74 ILE A CA 1
ATOM 552 C C . ILE A 1 74 ? -78.523 -8.350 60.205 1.00 50.84 74 ILE A C 1
ATOM 554 O O . ILE A 1 74 ? -77.324 -8.456 59.963 1.00 50.84 74 ILE A O 1
ATOM 558 N N . GLN A 1 75 ? -79.003 -7.952 61.379 1.00 46.69 75 GLN A N 1
ATOM 559 C CA . GLN A 1 75 ? -78.255 -7.873 62.627 1.00 46.69 75 GLN A CA 1
ATOM 560 C C . GLN A 1 75 ? -78.061 -9.291 63.183 1.00 46.69 75 GLN A C 1
ATOM 562 O O . GLN A 1 75 ? -79.015 -10.064 63.186 1.00 46.69 75 GLN A O 1
ATOM 567 N N . ASN A 1 76 ? -76.895 -9.604 63.754 1.00 53.06 76 ASN A N 1
ATOM 568 C CA . ASN A 1 76 ? -76.858 -10.398 64.985 1.00 53.06 76 ASN A CA 1
ATOM 569 C C . ASN A 1 76 ? -75.575 -10.097 65.789 1.00 53.06 76 ASN A C 1
ATOM 571 O O . ASN A 1 76 ? -74.521 -9.914 65.175 1.00 53.06 76 ASN A O 1
ATOM 575 N N . PRO A 1 77 ? -75.646 -10.012 67.132 1.00 56.75 77 PRO A N 1
ATOM 576 C CA . PRO A 1 77 ? -74.566 -9.554 67.986 1.00 56.75 77 PRO A CA 1
ATOM 577 C C . PRO A 1 77 ? -73.803 -10.719 68.644 1.00 56.75 77 PRO A C 1
ATOM 579 O O . PRO A 1 77 ? -74.192 -11.880 68.548 1.00 56.75 77 PRO A O 1
ATOM 582 N N . ASN A 1 78 ? -72.772 -10.335 69.403 1.00 47.72 78 ASN A N 1
ATOM 583 C CA . ASN A 1 78 ? -72.067 -11.091 70.450 1.00 47.72 78 ASN A CA 1
ATOM 584 C C . ASN A 1 78 ? -70.805 -11.880 70.033 1.00 47.72 78 ASN A C 1
ATOM 586 O O . ASN A 1 78 ? -70.876 -13.031 69.627 1.00 47.72 78 ASN A O 1
ATOM 590 N N . GLY A 1 79 ? -69.634 -11.296 70.342 1.00 47.53 79 GLY A N 1
ATOM 591 C CA . GLY A 1 79 ? -68.826 -11.842 71.445 1.00 47.53 79 GLY A CA 1
ATOM 592 C C . GLY A 1 79 ? -67.411 -12.394 71.176 1.00 47.53 79 GLY A C 1
ATOM 593 O O . GLY A 1 79 ? -67.263 -13.594 71.015 1.00 47.53 79 GLY A O 1
ATOM 594 N N . MET A 1 80 ? -66.403 -11.527 71.405 1.00 60.44 80 MET A N 1
ATOM 595 C CA . MET A 1 80 ? -65.082 -11.788 72.049 1.00 60.44 80 MET A CA 1
ATOM 596 C C . MET A 1 80 ? -63.984 -12.587 71.285 1.00 60.44 80 MET A C 1
ATOM 598 O O . MET A 1 80 ? -64.276 -13.294 70.332 1.00 60.44 80 MET A O 1
ATOM 602 N N . PRO A 1 81 ? -62.706 -12.548 71.735 1.00 58.75 81 PRO A N 1
ATOM 603 C CA . PRO A 1 81 ? -61.843 -11.373 71.817 1.00 58.75 81 PRO A CA 1
ATOM 604 C C . PRO A 1 81 ? -60.487 -11.568 71.092 1.00 58.75 81 PRO A C 1
ATOM 606 O O . PRO A 1 81 ? -60.159 -12.607 70.531 1.00 58.75 81 PRO A O 1
ATOM 609 N N . GLN A 1 82 ? -59.716 -10.486 71.139 1.00 52.12 82 GLN A N 1
ATOM 610 C CA . GLN A 1 82 ? -58.381 -10.219 70.608 1.00 52.12 82 GLN A CA 1
ATOM 611 C C . GLN A 1 82 ? -57.319 -11.293 70.905 1.00 52.12 82 GLN A C 1
ATOM 613 O O . GLN A 1 82 ? -57.142 -11.634 72.071 1.00 52.12 82 GLN A O 1
ATOM 618 N N . ASN A 1 83 ? -56.534 -11.695 69.891 1.00 55.31 83 ASN A N 1
ATOM 619 C CA . ASN A 1 83 ? -55.064 -11.808 69.964 1.00 55.31 83 ASN A CA 1
ATOM 620 C C . ASN A 1 83 ? -54.464 -12.207 68.598 1.00 55.31 83 ASN A C 1
ATOM 622 O O . ASN A 1 83 ? -54.809 -13.279 68.113 1.00 55.31 83 ASN A O 1
ATOM 626 N N . MET A 1 84 ? -53.567 -11.398 68.010 1.00 56.84 84 MET A N 1
ATOM 627 C CA . MET A 1 84 ? -52.314 -11.832 67.343 1.00 56.84 84 MET A CA 1
ATOM 628 C C . MET A 1 84 ? -51.588 -10.666 66.635 1.00 56.84 84 MET A C 1
ATOM 630 O O . MET A 1 84 ? -52.190 -9.614 66.422 1.00 56.84 84 MET A O 1
ATOM 634 N N . PRO A 1 85 ? -50.261 -10.775 66.414 1.00 56.56 85 PRO A N 1
ATOM 635 C CA . PRO A 1 85 ? -49.307 -9.773 66.867 1.00 56.56 85 PRO A CA 1
ATOM 636 C C . PRO A 1 85 ? -49.190 -8.549 65.966 1.00 56.56 85 PRO A C 1
ATOM 638 O O . PRO A 1 85 ? -49.265 -8.609 64.741 1.00 56.56 85 PRO A O 1
ATOM 641 N N . ASN A 1 86 ? -48.879 -7.442 66.627 1.00 58.41 86 ASN A N 1
ATOM 642 C CA . ASN A 1 86 ? -48.438 -6.204 66.024 1.00 58.41 86 ASN A CA 1
ATOM 643 C C . ASN A 1 86 ? -47.048 -6.379 65.378 1.00 58.41 86 ASN A C 1
ATOM 645 O O . ASN A 1 86 ? -46.036 -6.350 66.076 1.00 58.41 86 ASN A O 1
ATOM 649 N N . PHE A 1 87 ? -46.989 -6.521 64.052 1.00 57.53 87 PHE A N 1
ATOM 650 C CA . PHE A 1 87 ? -45.753 -6.384 63.271 1.00 57.53 87 PHE A CA 1
ATOM 651 C C . PHE A 1 87 ? -45.442 -4.903 63.011 1.00 57.53 87 PHE A C 1
ATOM 653 O O . PHE A 1 87 ? -45.284 -4.468 61.872 1.00 57.53 87 PHE A O 1
ATOM 660 N N . ASN A 1 88 ? -45.355 -4.102 64.071 1.00 62.09 88 ASN A N 1
ATOM 661 C CA . ASN A 1 88 ? -44.737 -2.791 63.963 1.00 62.09 88 ASN A CA 1
ATOM 662 C C . ASN A 1 88 ? -43.221 -2.963 64.064 1.00 62.09 88 ASN A C 1
ATOM 664 O O . ASN A 1 88 ? -42.720 -3.578 64.999 1.00 62.09 88 ASN A O 1
ATOM 668 N N . GLN A 1 89 ? -42.529 -2.340 63.110 1.00 60.59 89 GLN A N 1
ATOM 669 C CA . GLN A 1 89 ? -41.073 -2.223 62.976 1.00 60.59 89 GLN A CA 1
ATOM 670 C C . GLN A 1 89 ? -40.357 -3.407 62.319 1.00 60.59 89 GLN A C 1
ATOM 672 O O . GLN A 1 89 ? -39.465 -4.029 62.886 1.00 60.59 89 GLN A O 1
ATOM 677 N N 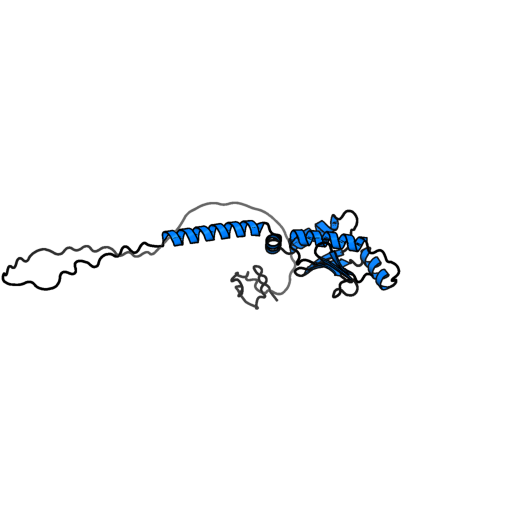. ALA A 1 90 ? -40.602 -3.580 61.019 1.00 55.72 90 ALA A N 1
ATOM 678 C CA . ALA A 1 90 ? -39.455 -3.697 60.127 1.00 55.72 90 ALA A CA 1
ATOM 679 C C . ALA A 1 90 ? -38.912 -2.275 59.923 1.00 55.72 90 ALA A C 1
ATOM 681 O O . ALA A 1 90 ? -39.521 -1.469 59.219 1.00 55.72 90 ALA A O 1
ATOM 682 N N . GLY A 1 91 ? -37.817 -1.928 60.604 1.00 60.09 91 GLY A N 1
ATOM 683 C CA . GLY A 1 91 ? -37.090 -0.701 60.301 1.00 60.09 91 GLY A CA 1
ATOM 684 C C . GLY A 1 91 ? -36.758 -0.699 58.813 1.00 60.09 91 GLY A C 1
ATOM 685 O O . GLY A 1 91 ? -36.091 -1.614 58.328 1.00 60.09 91 GLY A O 1
ATOM 686 N N . VAL A 1 92 ? -37.261 0.291 58.076 1.00 59.41 92 VAL A N 1
ATOM 687 C CA . VAL A 1 92 ? -36.840 0.524 56.696 1.00 59.41 92 VAL A CA 1
ATOM 688 C C . VAL A 1 92 ? -35.374 0.924 56.789 1.00 59.41 92 VAL A C 1
ATOM 690 O O . VAL A 1 92 ? -35.049 2.068 57.092 1.00 59.41 92 VAL A O 1
ATOM 693 N N . VAL A 1 93 ? -34.475 -0.048 56.631 1.00 64.19 93 VAL A N 1
ATOM 694 C CA . VAL A 1 93 ? -33.047 0.220 56.493 1.00 64.19 93 VAL A CA 1
ATOM 695 C C . VAL A 1 93 ? -32.917 1.032 55.212 1.00 64.19 93 VAL A C 1
ATOM 697 O O . VAL A 1 93 ? -33.032 0.486 54.114 1.00 64.19 93 VAL A O 1
ATOM 700 N N . GLU A 1 94 ? -32.739 2.345 55.352 1.00 64.56 94 GLU A N 1
ATOM 701 C CA . GLU A 1 94 ? -32.490 3.261 54.246 1.00 64.56 94 GLU A CA 1
ATOM 702 C C . GLU A 1 94 ? -31.106 2.931 53.670 1.00 64.56 94 GLU A C 1
ATOM 704 O O . GLU A 1 94 ? -30.069 3.490 54.029 1.00 64.56 94 GLU A O 1
ATOM 709 N N . LYS A 1 95 ? -31.058 1.899 52.828 1.00 64.06 95 LYS A N 1
ATOM 710 C CA . LYS A 1 95 ? -29.829 1.453 52.187 1.00 64.06 95 LYS A CA 1
ATOM 711 C C . LYS A 1 95 ? -29.475 2.515 51.151 1.00 64.06 95 LYS A C 1
ATOM 713 O O . LYS A 1 95 ? -30.068 2.545 50.075 1.00 64.06 95 LYS A O 1
ATOM 718 N N . LYS A 1 96 ? -28.544 3.412 51.501 1.00 65.69 96 LYS A N 1
ATOM 719 C CA . LYS A 1 96 ? -28.031 4.474 50.620 1.00 65.69 96 LYS A CA 1
ATOM 720 C C . LYS A 1 96 ? -27.722 3.881 49.244 1.00 65.69 96 LYS A C 1
ATOM 722 O O . LYS A 1 96 ? -26.808 3.075 49.087 1.00 65.69 96 LYS A O 1
ATOM 727 N N . SER A 1 97 ? -28.542 4.237 48.262 1.00 73.44 97 SER A N 1
ATOM 728 C CA . SER A 1 97 ? -28.454 3.682 46.919 1.00 73.44 97 SER A CA 1
ATOM 729 C C . SER A 1 97 ? -27.206 4.225 46.225 1.00 73.44 97 SER A C 1
ATOM 731 O O . SER A 1 97 ? -27.088 5.425 45.983 1.00 73.44 97 SER A O 1
ATOM 733 N N . HIS A 1 98 ? -26.275 3.340 45.865 1.00 82.75 98 HIS A N 1
ATOM 734 C CA . HIS A 1 98 ? -25.095 3.685 45.064 1.00 82.75 98 HIS A CA 1
ATOM 735 C C . HIS A 1 98 ? -25.436 4.021 43.597 1.00 82.75 98 HIS A C 1
ATOM 737 O O . HIS A 1 98 ? -24.533 4.213 42.786 1.00 82.75 98 HIS A O 1
ATOM 743 N N . LEU A 1 99 ? -26.720 4.119 43.233 1.00 85.12 99 LEU A N 1
ATOM 744 C CA . LEU A 1 99 ? -27.181 4.367 41.866 1.00 85.12 99 LEU A CA 1
ATOM 745 C C . LEU A 1 99 ? -26.585 5.645 41.256 1.00 85.12 99 LEU A C 1
ATOM 747 O O . LEU A 1 99 ? -26.149 5.620 40.111 1.00 85.12 99 LEU A O 1
ATOM 751 N N . ASN A 1 100 ? -26.485 6.731 42.027 1.00 86.25 100 ASN A N 1
ATOM 752 C CA . ASN A 1 100 ? -25.915 7.993 41.539 1.00 86.25 100 ASN A CA 1
ATOM 753 C C . ASN A 1 100 ? -24.407 7.883 41.259 1.00 86.25 100 ASN A C 1
ATOM 755 O O . ASN A 1 100 ? -23.907 8.493 40.318 1.00 86.25 100 ASN A O 1
ATOM 759 N N . LEU A 1 101 ? -23.689 7.070 42.044 1.00 90.25 101 LEU A N 1
ATOM 760 C CA . LEU A 1 101 ? -22.272 6.781 41.814 1.00 90.25 101 LEU A CA 1
ATOM 761 C C . LEU A 1 101 ? -22.096 5.964 40.529 1.00 90.25 101 LEU A C 1
ATOM 763 O O . LEU A 1 101 ? -21.264 6.303 39.692 1.00 90.25 101 LEU A O 1
ATOM 767 N N . ILE A 1 102 ? -22.912 4.921 40.351 1.00 91.81 102 ILE A N 1
ATOM 768 C CA . ILE A 1 102 ? -22.887 4.067 39.156 1.00 91.81 102 ILE A CA 1
ATOM 769 C C . ILE A 1 102 ? -23.219 4.890 37.905 1.00 91.81 102 ILE A C 1
ATOM 771 O O . ILE A 1 102 ? -22.506 4.796 36.910 1.00 91.81 102 ILE A O 1
ATOM 775 N N . LEU A 1 103 ? -24.245 5.744 37.962 1.00 92.19 103 LEU A N 1
ATOM 776 C CA . LEU A 1 103 ? -24.623 6.617 36.851 1.00 92.19 103 LEU A CA 1
ATOM 777 C C . LEU A 1 103 ? -23.501 7.603 36.494 1.00 92.19 103 LEU A C 1
ATOM 779 O O . LEU A 1 103 ? -23.203 7.786 35.316 1.00 92.19 103 LEU A O 1
ATOM 783 N N . GLY A 1 104 ? -22.837 8.184 37.498 1.00 94.62 104 GLY A N 1
ATOM 784 C CA . GLY A 1 104 ? -21.675 9.051 37.292 1.00 94.62 104 GLY A CA 1
ATOM 785 C C . GLY A 1 104 ? -20.505 8.326 36.621 1.00 94.62 104 GLY A C 1
ATOM 786 O O . GLY A 1 104 ? -19.907 8.860 35.688 1.00 94.62 104 GLY A O 1
ATOM 787 N N . ILE A 1 105 ? -20.221 7.087 37.033 1.00 96.19 105 ILE A N 1
ATOM 788 C CA . ILE A 1 105 ? -19.185 6.250 36.410 1.00 96.19 105 ILE A CA 1
ATOM 789 C C . ILE A 1 105 ? -19.545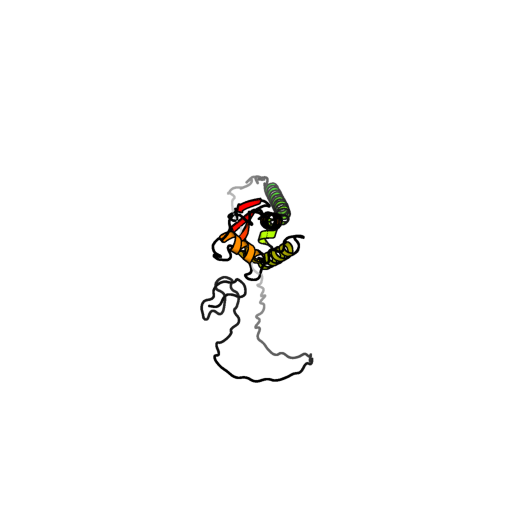 5.942 34.953 1.00 96.19 105 ILE A C 1
ATOM 791 O O . ILE A 1 105 ? -18.704 6.111 34.074 1.00 96.19 105 ILE A O 1
ATOM 795 N N . ILE A 1 106 ? -20.789 5.537 34.678 1.00 96.38 106 ILE A N 1
ATOM 796 C CA . ILE A 1 106 ? -21.249 5.227 33.316 1.00 96.38 106 ILE A CA 1
ATOM 797 C C . ILE A 1 106 ? -21.122 6.457 32.412 1.00 96.38 106 ILE A C 1
ATOM 799 O O . ILE A 1 106 ? -20.557 6.354 31.324 1.00 96.38 106 ILE A O 1
ATOM 803 N N . LEU A 1 107 ? -21.590 7.623 32.867 1.00 96.50 107 LEU A N 1
ATOM 804 C CA . LEU A 1 107 ? -21.459 8.876 32.119 1.00 96.50 107 LEU A CA 1
ATOM 805 C C . LEU A 1 107 ? -19.988 9.218 31.858 1.00 96.50 107 LEU A C 1
ATOM 807 O O . LEU A 1 107 ? -19.633 9.558 30.730 1.00 96.50 107 LEU A O 1
ATOM 811 N N . GLY A 1 108 ? -19.122 9.053 32.861 1.00 97.38 108 GLY A N 1
ATOM 812 C CA . GLY A 1 108 ? -17.679 9.231 32.707 1.00 97.38 108 GLY A CA 1
ATOM 813 C C . GLY A 1 108 ? -17.081 8.314 31.637 1.00 97.38 108 GLY A C 1
ATOM 814 O O . GLY A 1 108 ? -16.361 8.783 30.758 1.00 97.38 108 GLY A O 1
ATOM 815 N N . VAL A 1 109 ? -17.427 7.023 31.650 1.00 97.62 109 VAL A N 1
ATOM 816 C CA . VAL A 1 109 ? -16.955 6.046 30.653 1.00 97.62 109 VAL A CA 1
ATOM 817 C C . VAL A 1 109 ? -17.434 6.406 29.247 1.00 97.62 109 VAL A C 1
ATOM 819 O O . VAL A 1 109 ? -16.634 6.385 28.315 1.00 97.62 109 VAL A O 1
ATOM 822 N N . VAL A 1 110 ? -18.705 6.778 29.076 1.00 97.62 110 VAL A N 1
ATOM 823 C CA . VAL A 1 110 ? -19.250 7.168 27.763 1.00 97.62 110 VAL A CA 1
ATOM 824 C C . VAL A 1 110 ? -18.520 8.390 27.202 1.00 97.62 110 VAL A C 1
ATOM 826 O O . VAL A 1 110 ? -18.161 8.399 26.024 1.00 97.62 110 VAL A O 1
ATOM 829 N N . VAL A 1 111 ? -18.241 9.393 28.038 1.00 97.69 111 VAL A N 1
ATOM 830 C CA . VAL A 1 111 ? -17.472 10.579 27.631 1.00 97.69 111 VAL A CA 1
ATOM 831 C C . VAL A 1 111 ? -16.051 10.193 27.218 1.00 97.69 111 VAL A C 1
ATOM 833 O O . VAL A 1 111 ? -15.588 10.628 26.163 1.00 97.69 111 VAL A O 1
ATOM 836 N N . ILE A 1 112 ? -15.378 9.334 27.990 1.00 97.31 112 ILE A N 1
ATOM 837 C CA . ILE A 1 112 ? -14.032 8.843 27.658 1.00 97.31 112 ILE A CA 1
ATOM 838 C C . ILE A 1 112 ? -14.043 8.114 26.311 1.00 97.31 112 ILE A C 1
ATOM 840 O O . ILE A 1 112 ? -13.228 8.430 25.446 1.00 97.31 112 ILE A O 1
ATOM 844 N N . LEU A 1 113 ? -14.990 7.197 26.096 1.00 97.12 113 LEU A N 1
ATOM 845 C CA . LEU A 1 113 ? -15.122 6.471 24.832 1.00 97.12 113 LEU A CA 1
ATOM 846 C C . LEU A 1 113 ? -15.382 7.417 23.655 1.00 97.12 113 LEU A C 1
ATOM 848 O O . LEU A 1 113 ? -14.781 7.245 22.595 1.00 97.12 113 LEU A O 1
ATOM 852 N N . GLY A 1 114 ? -16.216 8.441 23.843 1.00 97.19 114 GLY A N 1
ATOM 853 C CA . GLY A 1 114 ? -16.465 9.470 22.833 1.00 97.19 114 GLY A CA 1
ATOM 854 C C . GLY A 1 114 ? -15.199 10.247 22.459 1.00 97.19 114 GLY A C 1
ATOM 855 O O . GLY A 1 114 ? -14.913 10.427 21.274 1.00 97.19 114 GLY A O 1
ATOM 856 N N . ILE A 1 115 ? -14.397 10.648 23.450 1.00 96.94 115 ILE A N 1
ATOM 857 C CA . ILE A 1 115 ? -13.118 11.342 23.229 1.00 96.94 115 ILE A CA 1
ATOM 858 C C . ILE A 1 115 ? -12.118 10.420 22.525 1.00 96.94 115 ILE A C 1
ATOM 860 O O . ILE A 1 115 ? -11.490 10.829 21.547 1.00 96.94 115 ILE A O 1
ATOM 864 N N . SER A 1 116 ? -11.985 9.169 22.976 1.00 95.56 116 SER A N 1
ATOM 865 C CA . SER A 1 116 ? -11.109 8.179 22.342 1.00 95.56 116 SER A CA 1
ATOM 866 C C . SER A 1 116 ? -11.511 7.914 20.892 1.00 95.56 116 SER A C 1
ATOM 868 O O . SER A 1 116 ? -10.644 7.870 20.020 1.00 95.56 116 SER A O 1
ATOM 870 N N . PHE A 1 117 ? -12.810 7.802 20.605 1.00 95.88 117 PHE A N 1
ATOM 871 C CA . PHE A 1 117 ? -13.311 7.639 19.243 1.00 95.88 117 PHE A CA 1
ATOM 872 C C . PHE A 1 117 ? -13.011 8.872 18.380 1.00 95.88 117 PHE A C 1
ATOM 874 O O . PHE A 1 117 ? -12.484 8.732 17.279 1.00 95.88 117 PHE A O 1
ATOM 881 N N . ALA A 1 118 ? -13.251 10.083 18.889 1.00 95.69 118 ALA A N 1
ATOM 882 C CA . ALA A 1 118 ? -12.930 11.325 18.184 1.00 95.69 118 ALA A CA 1
ATOM 883 C C . ALA A 1 118 ? -11.422 11.498 17.919 1.00 95.69 118 ALA A C 1
ATOM 885 O O . ALA A 1 118 ? -11.031 12.063 16.897 1.00 95.69 118 ALA A O 1
ATOM 886 N N . ALA A 1 119 ? -10.561 11.006 18.813 1.00 95.44 119 ALA A N 1
ATOM 887 C CA . ALA A 1 119 ? -9.124 10.939 18.569 1.00 95.44 119 ALA A CA 1
ATOM 888 C C . ALA A 1 119 ? -8.792 9.889 17.496 1.00 95.44 119 ALA A C 1
ATOM 890 O O . ALA A 1 119 ? -7.989 10.152 16.598 1.00 95.44 119 ALA A O 1
ATOM 891 N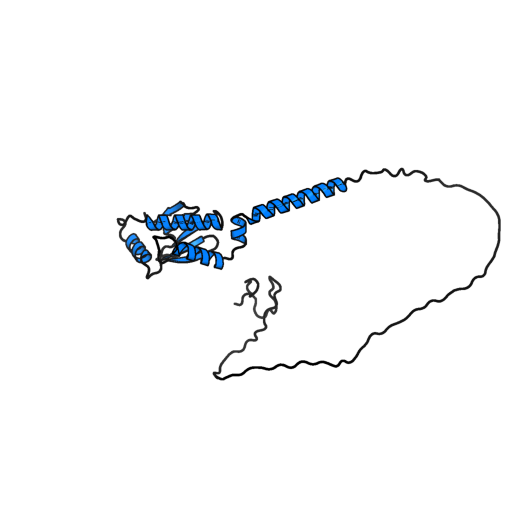 N . PHE A 1 120 ? -9.446 8.725 17.546 1.00 94.31 120 PHE A N 1
ATOM 892 C CA . PHE A 1 120 ? -9.253 7.645 16.583 1.00 94.31 120 PHE A CA 1
ATOM 893 C C . PHE A 1 120 ? -9.602 8.067 15.152 1.00 94.31 120 PHE A C 1
ATOM 895 O O . PHE A 1 120 ? -8.837 7.747 14.242 1.00 94.31 120 PHE A O 1
ATOM 902 N N . THR A 1 121 ? -10.668 8.847 14.937 1.00 95.06 121 THR A N 1
ATOM 903 C CA . THR A 1 121 ? -11.064 9.300 13.587 1.00 95.06 121 THR A CA 1
ATOM 904 C C . THR A 1 121 ? -10.008 10.149 12.873 1.00 95.06 121 THR A C 1
ATOM 906 O O . THR A 1 121 ? -10.033 10.279 11.650 1.00 95.06 121 THR A O 1
ATOM 909 N N . ARG A 1 122 ? -9.033 10.695 13.608 1.00 95.06 122 ARG A N 1
ATOM 910 C CA . ARG A 1 122 ? -7.915 11.481 13.059 1.00 95.06 122 ARG A CA 1
ATOM 911 C C . ARG A 1 122 ? -6.699 10.633 12.681 1.00 95.06 122 ARG A C 1
ATOM 913 O O . ARG A 1 122 ? -5.734 11.157 12.128 1.00 95.06 122 ARG A O 1
ATOM 920 N N . THR A 1 123 ? -6.709 9.340 12.996 1.00 94.69 123 THR A N 1
ATOM 921 C CA . THR A 1 123 ? -5.572 8.443 12.757 1.00 94.69 123 THR A CA 1
ATOM 922 C C . THR A 1 123 ? -5.521 7.953 11.309 1.00 94.69 123 THR A C 1
ATOM 924 O O . THR A 1 123 ? -6.535 7.881 10.611 1.00 94.69 123 THR A O 1
ATOM 927 N N . SER A 1 124 ? -4.330 7.558 10.850 1.00 94.88 124 SER A N 1
ATOM 928 C CA . SER A 1 124 ? -4.175 6.877 9.559 1.00 94.88 124 SER A CA 1
ATOM 929 C C . SER A 1 124 ? -4.882 5.520 9.532 1.00 94.88 124 SER A C 1
ATOM 931 O O . SER A 1 124 ? -5.379 5.133 8.483 1.00 94.88 124 SER A O 1
ATOM 933 N N . SER A 1 125 ? -5.021 4.847 10.680 1.00 94.19 125 SER A N 1
ATOM 934 C CA . SER A 1 125 ? -5.793 3.604 10.817 1.00 94.19 125 SER A CA 1
ATOM 935 C C . SER A 1 125 ? -7.277 3.800 10.509 1.00 94.19 125 SER A C 1
ATOM 937 O O . SER A 1 125 ? -7.882 2.976 9.829 1.00 94.19 125 SER A O 1
ATOM 939 N N . TYR A 1 126 ? -7.872 4.903 10.973 1.00 94.56 126 TYR A N 1
ATOM 940 C CA . TYR A 1 126 ? -9.254 5.227 10.623 1.00 94.56 126 TYR A CA 1
ATOM 941 C C . TYR A 1 126 ? -9.398 5.524 9.129 1.00 94.56 126 TYR A C 1
ATOM 943 O O . TYR A 1 126 ? -10.325 5.036 8.485 1.00 94.56 126 TYR A O 1
ATOM 951 N N . ARG A 1 127 ? -8.456 6.281 8.553 1.00 96.44 127 ARG A N 1
ATOM 952 C CA . ARG A 1 127 ? -8.444 6.588 7.115 1.00 96.44 127 ARG A CA 1
ATOM 953 C C . ARG A 1 127 ? -8.223 5.338 6.255 1.00 96.44 127 ARG A C 1
ATOM 955 O O . ARG A 1 127 ? -8.859 5.224 5.215 1.00 96.44 127 ARG A O 1
ATOM 962 N N . ASP A 1 128 ? -7.400 4.389 6.693 1.00 96.31 128 ASP A N 1
ATOM 963 C CA . ASP A 1 128 ? -7.233 3.074 6.056 1.00 96.31 128 ASP A CA 1
ATOM 964 C C . ASP A 1 128 ? -8.550 2.281 6.023 1.00 96.31 128 ASP A C 1
ATOM 966 O O . ASP A 1 128 ? -8.939 1.776 4.972 1.00 96.31 128 ASP A O 1
ATOM 970 N N . LEU A 1 129 ? -9.269 2.237 7.152 1.00 95.19 129 LEU A N 1
ATOM 971 C CA . LEU A 1 129 ? -10.543 1.521 7.287 1.00 95.19 129 LEU A CA 1
ATOM 972 C C . LEU A 1 129 ? -11.680 2.144 6.462 1.00 95.19 129 LEU A C 1
ATOM 974 O O . LEU A 1 129 ? -12.572 1.436 6.005 1.00 95.19 129 LEU A O 1
ATOM 978 N N . THR A 1 130 ? -11.674 3.469 6.317 1.00 96.06 130 THR A N 1
ATOM 979 C CA . THR A 1 130 ? -12.778 4.228 5.703 1.00 96.06 130 THR A CA 1
ATOM 980 C C . THR A 1 130 ? -12.550 4.598 4.240 1.00 96.06 130 THR A C 1
ATOM 982 O O . THR A 1 130 ? -13.501 4.989 3.567 1.00 96.06 130 THR A O 1
ATOM 985 N N . THR A 1 131 ? -11.324 4.471 3.727 1.00 96.62 131 THR A N 1
ATOM 986 C CA . THR A 1 131 ? -11.023 4.682 2.304 1.00 96.62 131 THR A CA 1
ATOM 987 C C . THR A 1 131 ? -11.157 3.354 1.562 1.00 96.62 131 THR A C 1
ATOM 989 O O . THR A 1 131 ? -10.526 2.372 1.950 1.00 96.62 131 THR A O 1
ATOM 992 N N . SER A 1 132 ? -11.947 3.322 0.489 1.00 97.50 132 SER A N 1
ATOM 993 C CA . SER A 1 132 ? -12.053 2.139 -0.382 1.00 97.50 132 SER A CA 1
ATOM 994 C C . SER A 1 132 ? -10.762 1.887 -1.166 1.00 97.50 132 SER A C 1
ATOM 996 O O . SER A 1 132 ? -9.987 2.813 -1.401 1.00 97.50 132 SER A O 1
ATOM 998 N N . ASP A 1 133 ? -10.540 0.649 -1.604 1.00 97.19 133 ASP A N 1
ATOM 999 C CA . ASP A 1 133 ? -9.341 0.290 -2.369 1.00 97.19 133 ASP A CA 1
ATOM 1000 C C . ASP A 1 133 ? -9.237 1.060 -3.697 1.00 97.19 133 ASP A C 1
ATOM 1002 O O . ASP A 1 133 ? -8.147 1.516 -4.036 1.00 97.19 133 ASP A O 1
ATOM 1006 N N . ASP A 1 134 ? -10.357 1.332 -4.376 1.00 97.19 134 ASP A N 1
ATOM 1007 C CA . ASP A 1 134 ? -10.383 2.146 -5.602 1.00 97.19 134 ASP A CA 1
ATOM 1008 C C . ASP A 1 134 ? -9.913 3.585 -5.341 1.00 97.19 134 ASP A C 1
ATOM 1010 O O . ASP A 1 134 ? -9.090 4.129 -6.073 1.00 97.19 134 ASP A O 1
ATOM 1014 N N . GLN A 1 135 ? -10.362 4.194 -4.239 1.00 97.69 135 GLN A N 1
ATOM 1015 C CA . GLN A 1 135 ? -9.903 5.527 -3.832 1.00 97.69 135 GLN A CA 1
ATOM 1016 C C . GLN A 1 135 ? -8.436 5.530 -3.396 1.00 97.69 135 GLN A C 1
ATOM 1018 O O . GLN A 1 135 ? -7.741 6.537 -3.554 1.00 97.69 135 GLN A O 1
ATOM 1023 N N . LYS A 1 136 ? -7.951 4.434 -2.801 1.00 97.38 136 LYS A N 1
ATOM 1024 C CA . LYS A 1 136 ? -6.526 4.288 -2.478 1.00 97.38 136 LYS A CA 1
ATOM 1025 C C . LYS A 1 136 ? -5.704 4.212 -3.757 1.00 97.38 136 LYS A C 1
ATOM 1027 O O . LYS A 1 136 ? -4.672 4.874 -3.851 1.00 97.38 136 LYS A O 1
ATOM 1032 N N . LEU A 1 137 ? -6.169 3.442 -4.734 1.00 96.38 137 LEU A N 1
ATOM 1033 C CA . LEU A 1 137 ? -5.502 3.289 -6.014 1.00 96.38 137 LEU A CA 1
ATOM 1034 C C . LEU A 1 137 ? -5.446 4.614 -6.782 1.00 96.38 137 LEU A C 1
ATOM 1036 O O . LEU A 1 137 ? -4.358 5.027 -7.175 1.00 96.38 137 LEU A O 1
ATOM 1040 N N . ASP A 1 138 ? -6.572 5.320 -6.895 1.00 96.06 138 ASP A N 1
ATOM 1041 C CA . ASP A 1 138 ? -6.653 6.648 -7.518 1.00 96.06 138 ASP A CA 1
ATOM 1042 C C . ASP A 1 138 ? -5.661 7.637 -6.885 1.00 96.06 138 ASP A C 1
ATOM 1044 O O . ASP A 1 138 ? -4.857 8.268 -7.572 1.00 96.06 138 ASP A O 1
ATOM 1048 N N . LYS A 1 139 ? -5.606 7.682 -5.548 1.00 95.94 139 LYS A N 1
ATOM 1049 C CA . LYS A 1 139 ? -4.617 8.490 -4.823 1.00 95.94 139 LYS A CA 1
ATOM 1050 C C . LYS A 1 139 ? -3.178 8.077 -5.118 1.00 95.94 139 LYS A C 1
ATOM 1052 O O . LYS A 1 139 ? -2.329 8.951 -5.270 1.00 95.94 139 LYS A O 1
ATOM 1057 N N . ALA A 1 140 ? -2.884 6.779 -5.165 1.00 95.00 140 ALA A N 1
ATOM 1058 C CA . ALA A 1 140 ? -1.538 6.285 -5.441 1.00 95.00 140 ALA A CA 1
ATOM 1059 C C . ALA A 1 140 ? -1.079 6.651 -6.862 1.00 95.00 140 ALA A C 1
ATOM 1061 O O . ALA A 1 140 ? 0.049 7.118 -7.021 1.00 95.00 140 ALA A O 1
ATOM 1062 N N . VAL A 1 141 ? -1.963 6.517 -7.856 1.00 93.81 141 VAL A N 1
ATOM 1063 C CA . VAL A 1 141 ? -1.742 6.972 -9.240 1.00 93.81 141 VAL A CA 1
ATOM 1064 C C . VAL A 1 141 ? -1.519 8.479 -9.274 1.00 93.81 141 VAL A C 1
ATOM 1066 O O . VAL A 1 141 ? -0.520 8.947 -9.819 1.00 93.81 141 VAL A O 1
ATOM 1069 N N . HIS A 1 142 ? -2.379 9.248 -8.608 1.00 93.12 142 HIS A N 1
ATOM 1070 C CA . HIS A 1 142 ? -2.229 10.694 -8.534 1.00 93.12 142 HIS A CA 1
ATOM 1071 C C . HIS A 1 142 ? -0.900 11.106 -7.883 1.00 93.12 142 HIS A C 1
ATOM 1073 O O . HIS A 1 142 ? -0.222 11.991 -8.392 1.00 93.12 142 HIS A O 1
ATOM 1079 N N . TRP A 1 143 ? -0.477 10.477 -6.783 1.00 92.50 143 TRP A N 1
ATOM 1080 C CA . TRP A 1 143 ? 0.829 10.775 -6.181 1.00 92.50 143 TRP A CA 1
ATOM 1081 C C . TRP A 1 143 ? 1.982 10.421 -7.111 1.00 92.50 143 TRP A C 1
ATOM 1083 O O . TRP A 1 143 ? 2.901 11.222 -7.227 1.00 92.50 143 TRP A O 1
ATOM 1093 N N . SER A 1 144 ? 1.912 9.263 -7.773 1.00 88.62 144 SER A N 1
ATOM 1094 C CA . SER A 1 144 ? 2.923 8.805 -8.729 1.00 88.62 144 SER A CA 1
ATOM 1095 C C . SER A 1 144 ? 3.162 9.826 -9.839 1.00 88.62 144 SER A C 1
ATOM 1097 O O . SER A 1 144 ? 4.307 10.151 -10.129 1.00 88.62 144 SER A O 1
ATOM 1099 N N . ASN A 1 145 ? 2.087 10.380 -10.399 1.00 86.56 145 ASN A N 1
ATOM 1100 C CA . ASN A 1 145 ? 2.160 11.327 -11.513 1.00 86.56 145 ASN A CA 1
ATOM 1101 C C . ASN A 1 145 ? 2.631 12.732 -11.104 1.00 86.56 145 ASN A C 1
ATOM 1103 O O . ASN A 1 145 ? 2.997 13.520 -11.966 1.00 86.56 145 ASN A O 1
ATOM 1107 N N . ASN A 1 146 ? 2.601 13.056 -9.808 1.00 84.44 146 ASN A N 1
ATOM 1108 C CA . ASN A 1 146 ? 2.982 14.369 -9.277 1.00 84.44 146 ASN A CA 1
ATOM 1109 C C . ASN A 1 146 ? 4.336 14.356 -8.551 1.00 84.44 146 ASN A C 1
ATOM 1111 O O . ASN A 1 146 ? 4.643 15.282 -7.801 1.00 84.44 146 ASN A O 1
ATOM 1115 N N . PHE A 1 147 ? 5.138 13.299 -8.690 1.00 81.06 147 PHE A N 1
ATOM 1116 C CA . PHE A 1 147 ? 6.532 13.361 -8.263 1.00 81.06 147 PHE A CA 1
ATOM 1117 C C . PHE A 1 147 ? 7.342 14.006 -9.388 1.00 81.06 147 PHE A C 1
ATOM 1119 O O . PHE A 1 147 ? 7.591 13.356 -10.399 1.00 81.06 147 PHE A O 1
ATOM 1126 N N . ASP A 1 148 ? 7.738 15.266 -9.185 1.00 58.66 148 ASP A N 1
ATOM 1127 C CA . ASP A 1 148 ? 8.260 16.220 -10.186 1.00 58.66 148 ASP A CA 1
ATOM 1128 C C . ASP A 1 148 ? 9.483 15.785 -11.032 1.00 58.66 148 ASP A C 1
ATOM 1130 O O . ASP A 1 148 ? 9.947 16.576 -11.837 1.00 58.66 148 ASP A O 1
ATOM 1134 N N . ASP A 1 149 ? 9.989 14.549 -10.938 1.00 56.62 149 ASP A N 1
ATOM 1135 C CA . ASP A 1 149 ? 11.186 14.112 -11.682 1.00 56.62 149 ASP A CA 1
ATOM 1136 C C . ASP A 1 149 ? 11.192 12.637 -12.133 1.00 56.62 149 ASP A C 1
ATOM 1138 O O . ASP A 1 149 ? 12.169 12.185 -12.738 1.00 56.62 149 ASP A O 1
ATOM 1142 N N . VAL A 1 150 ? 10.169 11.831 -11.808 1.00 59.50 150 VAL A N 1
ATOM 1143 C CA . VAL A 1 150 ? 10.219 10.379 -12.075 1.00 59.50 150 VAL A CA 1
ATOM 1144 C C . VAL A 1 150 ? 8.829 9.809 -12.378 1.00 59.50 150 VAL A C 1
ATOM 1146 O O . VAL A 1 150 ? 8.166 9.263 -11.495 1.00 59.50 150 VAL A O 1
ATOM 1149 N N . ALA A 1 151 ? 8.409 9.876 -13.642 1.00 64.12 151 ALA A N 1
ATOM 1150 C CA . ALA A 1 151 ? 7.394 8.963 -14.159 1.00 64.12 151 ALA A CA 1
ATOM 1151 C C . ALA A 1 151 ? 8.086 7.626 -14.449 1.00 64.12 151 ALA A C 1
ATOM 1153 O O . ALA A 1 151 ? 8.970 7.556 -15.295 1.00 64.12 151 ALA A O 1
ATOM 1154 N N . LEU A 1 152 ? 7.754 6.579 -13.690 1.00 72.25 152 LEU A N 1
ATOM 1155 C CA . LEU A 1 152 ? 8.317 5.246 -13.919 1.00 72.25 152 LEU A CA 1
ATOM 1156 C C . LEU A 1 152 ? 7.534 4.444 -14.967 1.00 72.25 152 LEU A C 1
ATOM 1158 O O . LEU A 1 152 ? 7.817 3.271 -15.083 1.00 72.25 152 LEU A O 1
ATOM 1162 N N . ASP A 1 153 ? 6.545 4.996 -15.679 1.00 85.38 153 ASP A N 1
ATOM 1163 C CA . ASP A 1 153 ? 5.706 4.245 -16.638 1.00 85.38 153 ASP A CA 1
ATOM 1164 C C . ASP A 1 153 ? 5.265 2.863 -16.117 1.00 85.38 153 ASP A C 1
ATOM 1166 O O . ASP A 1 153 ? 5.475 1.814 -16.727 1.00 85.38 153 ASP A O 1
ATOM 1170 N N . VAL A 1 154 ? 4.677 2.868 -14.919 1.00 90.44 154 VAL A N 1
ATOM 1171 C CA . VAL A 1 154 ? 4.213 1.665 -14.221 1.00 90.44 154 VAL A CA 1
ATOM 1172 C C . VAL A 1 154 ? 2.694 1.619 -14.150 1.00 90.44 154 VAL A C 1
ATOM 1174 O O . VAL A 1 154 ? 2.040 2.623 -13.863 1.00 90.44 154 VAL A O 1
ATOM 1177 N N . ASP A 1 155 ? 2.142 0.419 -14.277 1.00 93.56 155 ASP A N 1
ATOM 1178 C CA . ASP A 1 155 ? 0.789 0.124 -13.833 1.00 93.56 155 ASP A CA 1
ATOM 1179 C C . ASP A 1 155 ? 0.772 -0.046 -12.316 1.00 93.56 155 ASP A C 1
ATOM 1181 O O . ASP A 1 155 ? 1.513 -0.851 -11.736 1.00 93.56 155 ASP A O 1
ATOM 1185 N N . ILE A 1 156 ? -0.103 0.704 -11.654 1.00 95.19 156 ILE A N 1
ATOM 1186 C CA . ILE A 1 156 ? -0.281 0.616 -10.208 1.00 95.19 156 ILE A CA 1
ATOM 1187 C C . ILE A 1 156 ? -1.472 -0.291 -9.918 1.00 95.19 156 ILE A C 1
ATOM 1189 O O . ILE A 1 156 ? -2.537 -0.163 -10.513 1.00 95.19 156 ILE A O 1
ATOM 1193 N N . SER A 1 157 ? -1.303 -1.207 -8.971 1.00 97.06 157 SER A N 1
ATOM 1194 C CA . SER A 1 157 ? -2.388 -2.028 -8.435 1.00 97.06 157 SER A CA 1
ATOM 1195 C C . SER A 1 157 ? -2.279 -2.152 -6.920 1.00 97.06 157 SER A C 1
ATOM 1197 O O . SER A 1 157 ? -1.221 -1.915 -6.328 1.00 97.06 157 SER A O 1
ATOM 1199 N N . LEU A 1 158 ? -3.383 -2.531 -6.278 1.00 97.06 158 LEU A N 1
ATOM 1200 C CA . LEU A 1 158 ? -3.432 -2.764 -4.842 1.00 97.06 158 LEU A CA 1
ATOM 1201 C C . LEU A 1 158 ? -3.746 -4.234 -4.555 1.00 97.06 158 LEU A C 1
ATOM 1203 O O . LEU A 1 158 ? -4.728 -4.782 -5.048 1.00 97.06 158 LEU A O 1
ATOM 1207 N N . ASN A 1 159 ? -2.912 -4.873 -3.738 1.00 96.25 159 ASN A N 1
ATOM 1208 C CA . ASN A 1 159 ? -3.168 -6.203 -3.190 1.00 96.25 159 ASN A CA 1
ATOM 1209 C C . ASN A 1 159 ? -3.084 -6.129 -1.661 1.00 96.25 159 ASN A C 1
ATOM 1211 O O . ASN A 1 159 ? -2.002 -6.183 -1.067 1.00 96.25 159 ASN A O 1
ATOM 1215 N N . GLY A 1 160 ? -4.234 -5.912 -1.020 1.00 96.25 160 GLY A N 1
ATOM 1216 C CA . GLY A 1 160 ? -4.306 -5.629 0.410 1.00 96.25 160 GLY A CA 1
ATOM 1217 C C . GLY A 1 160 ? -3.485 -4.389 0.773 1.00 96.25 160 GLY A C 1
ATOM 1218 O O . GLY A 1 160 ? -3.806 -3.272 0.381 1.00 96.25 160 GLY A O 1
ATOM 1219 N N . LYS A 1 161 ? -2.393 -4.580 1.520 1.00 97.56 161 LYS A N 1
ATOM 1220 C CA . LYS A 1 161 ? -1.498 -3.492 1.967 1.00 97.56 161 LYS A CA 1
ATOM 1221 C C . LYS A 1 161 ? -0.251 -3.326 1.089 1.00 97.56 161 LYS A C 1
ATOM 1223 O O . LYS A 1 161 ? 0.738 -2.718 1.503 1.00 97.56 161 LYS A O 1
ATOM 1228 N N . GLN A 1 162 ? -0.277 -3.901 -0.110 1.00 98.00 162 GLN A N 1
ATOM 1229 C CA . GLN A 1 162 ? 0.808 -3.843 -1.083 1.00 98.00 162 GLN A CA 1
ATOM 1230 C C . GLN A 1 162 ? 0.375 -2.991 -2.273 1.00 98.00 162 GLN A C 1
ATOM 1232 O O . GLN A 1 162 ? -0.520 -3.379 -3.021 1.00 98.00 162 GLN A O 1
ATOM 1237 N N . ILE A 1 163 ? 1.027 -1.846 -2.444 1.00 98.12 163 ILE A N 1
ATOM 1238 C CA . ILE A 1 163 ? 0.946 -1.022 -3.649 1.00 98.12 163 ILE A CA 1
ATOM 1239 C C . ILE A 1 163 ? 1.978 -1.591 -4.617 1.00 98.12 163 ILE A C 1
ATOM 1241 O O . ILE A 1 163 ? 3.183 -1.491 -4.373 1.00 98.12 163 ILE A O 1
ATOM 1245 N N . ARG A 1 164 ? 1.512 -2.250 -5.671 1.00 97.56 164 ARG A N 1
ATOM 1246 C CA . ARG A 1 164 ? 2.357 -2.942 -6.642 1.00 97.56 164 ARG A CA 1
ATOM 1247 C C . ARG A 1 164 ? 2.510 -2.069 -7.874 1.00 97.56 164 ARG A C 1
ATOM 1249 O O . ARG A 1 164 ? 1.511 -1.655 -8.450 1.00 97.56 164 ARG A O 1
ATOM 1256 N N . LEU A 1 165 ? 3.753 -1.814 -8.248 1.00 95.62 165 LEU A N 1
ATOM 1257 C CA . LEU A 1 165 ? 4.147 -1.067 -9.431 1.00 95.62 165 LEU A CA 1
ATOM 1258 C C . LEU A 1 165 ? 4.657 -2.078 -10.447 1.00 95.62 165 LEU A C 1
ATOM 1260 O O . LEU A 1 165 ? 5.679 -2.723 -10.206 1.00 95.62 165 LEU A O 1
ATOM 1264 N N . SER A 1 166 ? 3.926 -2.260 -11.532 1.00 94.69 166 SER A N 1
ATOM 1265 C CA . SER A 1 166 ? 4.282 -3.197 -12.593 1.00 94.69 166 SER A CA 1
ATOM 1266 C C . SER A 1 166 ? 4.815 -2.385 -13.770 1.00 94.69 166 SER A C 1
ATOM 1268 O O . SER A 1 166 ? 4.050 -1.598 -14.317 1.00 94.69 166 SER A O 1
ATOM 1270 N N . PRO A 1 167 ? 6.105 -2.506 -14.125 1.00 92.12 167 PRO A N 1
ATOM 1271 C CA . PRO A 1 167 ? 6.652 -1.924 -15.350 1.00 92.12 167 PRO A CA 1
ATOM 1272 C C . PRO A 1 167 ? 5.761 -2.225 -16.555 1.00 92.12 167 PRO A C 1
ATOM 1274 O O . PRO A 1 167 ? 5.403 -3.387 -16.756 1.00 92.12 167 PRO A O 1
ATOM 1277 N N . ARG A 1 168 ? 5.399 -1.206 -17.336 1.00 90.50 168 ARG A N 1
ATOM 1278 C CA . ARG A 1 168 ? 4.738 -1.423 -18.625 1.00 90.50 168 ARG A CA 1
ATOM 1279 C C . ARG A 1 168 ? 5.769 -1.815 -19.674 1.00 90.50 168 ARG A C 1
ATOM 1281 O O . ARG A 1 168 ? 6.828 -1.206 -19.709 1.00 90.50 168 ARG A O 1
ATOM 1288 N N . GLU A 1 169 ? 5.445 -2.772 -20.540 1.00 88.12 169 GLU A N 1
ATOM 1289 C CA . GLU A 1 169 ? 6.347 -3.250 -21.608 1.00 88.12 169 GLU A CA 1
ATOM 1290 C C . GLU A 1 169 ? 6.836 -2.130 -22.540 1.00 88.12 169 GLU A C 1
ATOM 1292 O O . GLU A 1 169 ? 7.944 -2.193 -23.058 1.00 88.12 169 GLU A O 1
ATOM 1297 N N . ASP A 1 170 ? 6.027 -1.088 -22.733 1.00 84.81 170 ASP A N 1
ATOM 1298 C CA . ASP A 1 170 ? 6.348 0.074 -23.563 1.00 84.81 170 ASP A CA 1
ATOM 1299 C C . ASP A 1 170 ? 7.009 1.234 -22.797 1.00 84.81 170 ASP A C 1
ATOM 1301 O O . ASP A 1 170 ? 7.275 2.279 -23.390 1.00 84.81 170 ASP A O 1
ATOM 1305 N N . GLY A 1 171 ? 7.252 1.076 -21.493 1.00 81.62 171 GLY A N 1
ATOM 1306 C CA . GLY A 1 171 ? 7.795 2.117 -20.624 1.00 81.62 171 GLY A CA 1
ATOM 1307 C C . GLY A 1 171 ? 9.320 2.094 -20.522 1.00 81.62 171 GLY A C 1
ATOM 1308 O O . GLY A 1 171 ? 9.946 1.032 -20.523 1.00 81.62 171 GLY A O 1
ATOM 1309 N N . ASP A 1 172 ? 9.929 3.264 -20.314 1.00 79.25 172 ASP A N 1
ATOM 1310 C CA . ASP A 1 172 ? 11.390 3.401 -20.178 1.00 79.25 172 ASP A CA 1
ATOM 1311 C C . ASP A 1 172 ? 11.959 2.549 -19.032 1.00 79.25 172 ASP A C 1
ATOM 1313 O O . ASP A 1 172 ? 13.073 2.022 -19.110 1.00 79.25 172 ASP A O 1
ATOM 1317 N N . ILE A 1 173 ? 11.177 2.368 -17.962 1.00 82.12 173 ILE A N 1
ATOM 1318 C CA . ILE A 1 173 ? 11.573 1.532 -16.828 1.00 82.12 173 ILE A CA 1
ATOM 1319 C C . ILE A 1 173 ? 11.714 0.060 -17.218 1.00 82.12 173 ILE A C 1
ATOM 1321 O O . ILE A 1 173 ? 12.509 -0.645 -16.607 1.00 82.12 173 ILE A O 1
ATOM 1325 N N . TYR A 1 174 ? 10.936 -0.430 -18.185 1.00 83.50 174 TYR A N 1
ATOM 1326 C CA . TYR A 1 174 ? 10.957 -1.837 -18.566 1.00 83.50 174 TYR A CA 1
ATOM 1327 C C . TYR A 1 174 ? 12.270 -2.153 -19.262 1.00 83.50 174 TYR A C 1
ATOM 1329 O O . TYR A 1 174 ? 12.972 -3.052 -18.812 1.00 83.50 174 TYR A O 1
ATOM 1337 N N . ASN A 1 175 ? 12.661 -1.323 -20.232 1.00 77.38 175 ASN A N 1
ATOM 1338 C CA . ASN A 1 175 ? 13.954 -1.425 -20.909 1.00 77.38 175 ASN A CA 1
ATOM 1339 C C . ASN A 1 175 ? 15.120 -1.284 -19.920 1.00 77.38 175 ASN A C 1
ATOM 1341 O O . ASN A 1 175 ? 16.041 -2.093 -19.940 1.00 77.38 175 ASN A O 1
ATOM 1345 N N . TYR A 1 176 ? 15.049 -0.314 -18.995 1.00 79.31 176 TYR A N 1
ATOM 1346 C CA . TYR A 1 176 ? 16.056 -0.154 -17.937 1.00 79.31 176 TYR A CA 1
ATOM 1347 C C . TYR A 1 176 ? 16.203 -1.426 -17.094 1.00 79.31 176 TYR A C 1
ATOM 1349 O O . TYR A 1 176 ? 17.314 -1.827 -16.758 1.00 79.31 176 TYR A O 1
ATOM 1357 N N . LEU A 1 177 ? 15.085 -2.048 -16.710 1.00 79.94 177 LEU A N 1
ATOM 1358 C CA . LEU A 1 177 ? 15.088 -3.244 -15.872 1.00 79.94 177 LEU A CA 1
ATOM 1359 C C . LEU A 1 177 ? 15.512 -4.493 -16.647 1.00 79.94 177 LEU A C 1
ATOM 1361 O O . LEU A 1 177 ? 16.220 -5.319 -16.078 1.00 79.94 177 LEU A O 1
ATOM 1365 N N . GLU A 1 178 ? 15.110 -4.621 -17.911 1.00 71.75 178 GLU A N 1
ATOM 1366 C CA . GLU A 1 178 ? 15.534 -5.690 -18.817 1.00 71.75 178 GLU A CA 1
ATOM 1367 C C . GLU A 1 178 ? 17.052 -5.624 -19.044 1.00 71.75 178 GLU A C 1
ATOM 1369 O O . GLU A 1 178 ? 17.752 -6.614 -18.836 1.00 71.75 178 GLU A O 1
ATOM 1374 N N . GLU A 1 179 ? 17.600 -4.440 -19.319 1.00 68.69 179 GLU A N 1
ATOM 1375 C CA . GLU A 1 179 ? 19.043 -4.237 -19.483 1.00 68.69 179 GLU A CA 1
ATOM 1376 C C . GLU A 1 179 ? 19.814 -4.499 -18.175 1.00 68.69 179 GLU A C 1
ATOM 1378 O O . GLU A 1 179 ? 20.871 -5.130 -18.198 1.00 68.69 179 GLU A O 1
ATOM 1383 N N . TYR A 1 180 ? 19.243 -4.146 -17.013 1.00 63.84 180 TYR A N 1
ATOM 1384 C CA . TYR A 1 180 ? 19.817 -4.466 -15.695 1.00 63.84 180 TYR A CA 1
ATOM 1385 C C . TYR A 1 180 ? 19.942 -5.970 -15.437 1.00 63.84 180 TYR A C 1
ATOM 1387 O O . TYR A 1 180 ? 20.862 -6.410 -14.746 1.00 63.84 180 TYR A O 1
ATOM 1395 N N . THR A 1 181 ? 19.014 -6.781 -15.958 1.00 60.03 181 THR A N 1
ATOM 1396 C CA . THR A 1 181 ? 19.136 -8.242 -15.834 1.00 60.03 181 THR A CA 1
ATOM 1397 C C . THR A 1 181 ? 20.309 -8.801 -16.642 1.00 60.03 181 THR A C 1
ATOM 1399 O O . THR A 1 181 ? 20.762 -9.909 -16.347 1.00 60.03 181 THR A O 1
ATOM 1402 N N . TYR A 1 182 ? 20.832 -8.031 -17.604 1.00 58.59 182 TYR A N 1
ATOM 1403 C CA . TYR A 1 182 ? 21.857 -8.461 -18.552 1.00 58.59 182 TYR A CA 1
ATOM 1404 C C . TYR A 1 182 ? 23.243 -7.826 -18.321 1.00 58.59 182 TYR A C 1
ATOM 1406 O O . TYR A 1 182 ? 24.247 -8.511 -18.528 1.00 58.59 182 TYR A O 1
ATOM 1414 N N . ASP A 1 183 ? 23.332 -6.573 -17.850 1.00 54.09 183 ASP A N 1
ATOM 1415 C CA . ASP A 1 183 ? 24.597 -5.882 -17.536 1.00 54.09 183 ASP A CA 1
ATOM 1416 C C . ASP A 1 183 ? 24.580 -5.227 -16.141 1.00 54.09 183 ASP A C 1
ATOM 1418 O O . ASP A 1 183 ? 23.983 -4.177 -15.899 1.00 54.09 183 ASP A O 1
ATOM 1422 N N . ALA A 1 184 ? 25.303 -5.844 -15.204 1.00 55.22 184 ALA A N 1
ATOM 1423 C CA . ALA A 1 184 ? 25.385 -5.422 -13.806 1.00 55.22 184 ALA A CA 1
ATOM 1424 C C . ALA A 1 184 ? 26.156 -4.100 -13.574 1.00 55.22 184 ALA A C 1
ATOM 1426 O O . ALA A 1 184 ? 26.226 -3.632 -12.436 1.00 55.22 184 ALA A O 1
ATOM 1427 N N . ASN A 1 185 ? 26.761 -3.490 -14.604 1.00 55.34 185 ASN A N 1
ATOM 1428 C CA . ASN A 1 185 ? 27.533 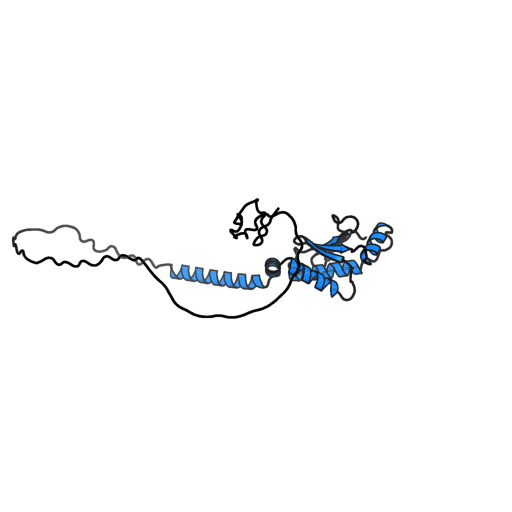-2.248 -14.448 1.00 55.34 185 ASN A CA 1
ATOM 1429 C C . ASN A 1 185 ? 26.699 -0.960 -14.550 1.00 55.34 185 ASN A C 1
ATOM 1431 O O . ASN A 1 185 ? 27.221 0.124 -14.264 1.00 55.34 185 ASN A O 1
ATOM 1435 N N . TYR A 1 186 ? 25.410 -1.035 -14.892 1.00 57.53 186 TYR A N 1
ATOM 1436 C CA . TYR A 1 186 ? 24.542 0.144 -14.963 1.00 57.53 186 TYR A CA 1
ATOM 1437 C C . TYR A 1 186 ? 23.994 0.522 -13.575 1.00 57.53 186 TYR A C 1
ATOM 1439 O O . TYR A 1 186 ? 22.849 0.293 -13.231 1.00 57.53 186 TYR A O 1
ATOM 1447 N N . SER A 1 187 ? 24.842 1.071 -12.705 1.00 58.16 187 SER A N 1
ATOM 1448 C CA . SER A 1 187 ? 24.609 1.094 -11.247 1.00 58.16 187 SER A CA 1
ATOM 1449 C C . SER A 1 187 ? 23.632 2.165 -10.707 1.00 58.16 187 SER A C 1
ATOM 1451 O O . SER A 1 187 ? 23.259 2.123 -9.529 1.00 58.16 187 SER A O 1
ATOM 1453 N N . ASP A 1 188 ? 23.182 3.141 -11.504 1.00 72.19 188 ASP A N 1
ATOM 1454 C CA . ASP A 1 188 ? 22.407 4.259 -10.943 1.00 72.19 188 ASP A CA 1
ATOM 1455 C C . ASP A 1 188 ? 20.888 4.009 -10.915 1.00 72.19 188 ASP A C 1
ATOM 1457 O O . ASP A 1 188 ? 20.143 4.392 -11.813 1.00 72.19 188 ASP A O 1
ATOM 1461 N N . ASN A 1 189 ? 20.415 3.400 -9.824 1.00 82.19 189 ASN A N 1
ATOM 1462 C CA . ASN A 1 189 ? 18.988 3.260 -9.491 1.00 82.19 189 ASN A CA 1
ATOM 1463 C C . ASN A 1 189 ? 18.495 4.327 -8.483 1.00 82.19 189 ASN A C 1
ATOM 1465 O O . ASN A 1 189 ? 17.485 4.139 -7.789 1.00 82.19 189 ASN A O 1
ATOM 1469 N N . SER A 1 190 ? 19.201 5.458 -8.343 1.00 86.56 190 SER A N 1
ATOM 1470 C CA . SER A 1 190 ? 18.866 6.525 -7.383 1.00 86.56 190 SER A CA 1
ATOM 1471 C C . SER A 1 190 ? 17.456 7.089 -7.576 1.00 86.56 190 SER A C 1
ATOM 1473 O O . SER A 1 190 ? 16.744 7.291 -6.585 1.00 86.56 190 SER A O 1
ATOM 1475 N N . ARG A 1 191 ? 17.020 7.256 -8.831 1.00 85.12 191 ARG A N 1
ATOM 1476 C CA . ARG A 1 191 ? 15.677 7.738 -9.194 1.00 85.12 191 ARG A CA 1
ATOM 1477 C C . ARG A 1 191 ? 14.582 6.789 -8.720 1.00 85.12 191 ARG A C 1
ATOM 1479 O O . ARG A 1 191 ? 13.680 7.218 -8.001 1.00 85.12 191 ARG A O 1
ATOM 1486 N N . ILE A 1 192 ? 14.723 5.492 -9.008 1.00 88.50 192 ILE A N 1
ATOM 1487 C CA . ILE A 1 192 ? 13.801 4.444 -8.540 1.00 88.50 192 ILE A CA 1
ATOM 1488 C C . ILE A 1 192 ? 13.740 4.458 -7.011 1.00 88.50 192 ILE A C 1
ATOM 1490 O O . ILE A 1 192 ? 12.660 4.522 -6.425 1.00 88.50 192 ILE A O 1
ATOM 1494 N N . LYS A 1 193 ? 14.894 4.478 -6.331 1.00 90.56 193 LYS A N 1
ATOM 1495 C CA . LYS A 1 193 ? 14.939 4.533 -4.861 1.00 90.56 193 LYS A CA 1
ATOM 1496 C C . LYS A 1 193 ? 14.232 5.775 -4.314 1.00 90.56 193 LYS A C 1
ATOM 1498 O O . LYS A 1 193 ? 13.514 5.664 -3.320 1.00 90.56 193 LYS A O 1
ATOM 1503 N N . SER A 1 194 ? 14.430 6.942 -4.926 1.00 91.56 194 SER A N 1
ATOM 1504 C CA . SER A 1 194 ? 13.772 8.187 -4.518 1.00 91.56 194 SER A CA 1
ATOM 1505 C C . SER A 1 194 ? 12.255 8.083 -4.664 1.00 91.56 194 SER A C 1
ATOM 1507 O O . SER A 1 194 ? 11.536 8.271 -3.679 1.00 91.56 194 SER A O 1
ATOM 1509 N N . PHE A 1 195 ? 11.775 7.684 -5.842 1.00 91.75 195 PHE A N 1
ATOM 1510 C CA . PHE A 1 195 ? 10.355 7.477 -6.122 1.00 91.75 195 PHE A CA 1
ATOM 1511 C C . PHE A 1 195 ? 9.711 6.515 -5.109 1.00 91.75 195 PHE A C 1
ATOM 1513 O O . PHE A 1 195 ? 8.739 6.856 -4.430 1.00 91.75 195 PHE A O 1
ATOM 1520 N N . MET A 1 196 ? 10.322 5.344 -4.905 1.00 94.81 196 MET A N 1
ATOM 1521 C CA . MET A 1 196 ? 9.839 4.315 -3.977 1.00 94.81 196 MET A CA 1
ATOM 1522 C C . MET A 1 196 ? 9.745 4.826 -2.530 1.00 94.81 196 MET A C 1
ATOM 1524 O O . MET A 1 196 ? 8.780 4.541 -1.807 1.00 94.81 196 MET A O 1
ATOM 1528 N N . LYS A 1 197 ? 10.725 5.622 -2.082 1.00 95.31 197 LYS A N 1
ATOM 1529 C CA . LYS A 1 197 ? 10.693 6.265 -0.758 1.00 95.31 197 LYS A CA 1
ATOM 1530 C C . LYS A 1 197 ? 9.566 7.294 -0.668 1.00 95.31 197 LYS A C 1
ATOM 1532 O O . LYS A 1 197 ? 8.825 7.290 0.314 1.00 95.31 197 LYS A O 1
ATOM 1537 N N . GLN A 1 198 ? 9.405 8.156 -1.667 1.00 94.69 198 GLN A N 1
ATOM 1538 C CA . GLN A 1 198 ? 8.375 9.196 -1.649 1.00 94.69 198 GLN A CA 1
ATOM 1539 C C . GLN A 1 198 ? 6.965 8.599 -1.612 1.00 94.69 198 GLN A C 1
ATOM 1541 O O . GLN A 1 198 ? 6.173 8.946 -0.726 1.00 94.69 198 GLN A O 1
ATOM 1546 N N . LEU A 1 199 ? 6.682 7.633 -2.489 1.00 95.31 199 LEU A N 1
ATOM 1547 C CA . LEU A 1 199 ? 5.383 6.969 -2.541 1.00 95.31 199 LEU A CA 1
ATOM 1548 C C . LEU A 1 199 ? 5.091 6.196 -1.249 1.00 95.31 199 LEU A C 1
ATOM 1550 O O . LEU A 1 199 ? 4.017 6.345 -0.662 1.00 95.31 199 LEU A O 1
ATOM 1554 N N . SER A 1 200 ? 6.064 5.442 -0.725 1.00 97.50 200 SER A N 1
ATOM 1555 C CA . SER A 1 200 ? 5.872 4.700 0.531 1.00 97.50 200 SER A CA 1
ATOM 1556 C C . SER A 1 200 ? 5.683 5.615 1.745 1.00 97.50 200 SER A C 1
ATOM 1558 O O . SER A 1 200 ? 4.934 5.276 2.666 1.00 97.50 200 SER A O 1
ATOM 1560 N N . LYS A 1 201 ? 6.311 6.798 1.754 1.00 97.19 201 LYS A N 1
ATOM 1561 C CA . LYS A 1 201 ? 6.103 7.821 2.788 1.00 97.19 201 LYS A CA 1
ATOM 1562 C C . LYS A 1 201 ? 4.685 8.394 2.729 1.00 97.19 201 LYS A C 1
ATOM 1564 O O . LYS A 1 201 ? 4.054 8.533 3.778 1.00 97.19 201 LYS A O 1
ATOM 1569 N N . LYS A 1 202 ? 4.165 8.684 1.529 1.00 96.69 202 LYS A N 1
ATOM 1570 C CA . LYS A 1 202 ? 2.775 9.135 1.329 1.00 96.69 202 LYS A CA 1
ATOM 1571 C C . LYS A 1 202 ? 1.783 8.074 1.793 1.00 96.69 202 LYS A C 1
ATOM 1573 O O . LYS A 1 202 ? 0.959 8.372 2.653 1.00 96.69 202 LYS A O 1
ATOM 1578 N N . ALA A 1 203 ? 1.943 6.833 1.334 1.00 97.56 203 ALA A N 1
ATOM 1579 C CA . ALA A 1 203 ? 1.106 5.712 1.754 1.00 97.56 203 ALA A CA 1
ATOM 1580 C C . ALA A 1 203 ? 1.133 5.510 3.278 1.00 97.56 203 ALA A C 1
ATOM 1582 O O . ALA A 1 203 ? 0.093 5.293 3.884 1.00 97.56 203 ALA A O 1
ATOM 1583 N N . THR A 1 204 ? 2.292 5.666 3.925 1.00 97.38 204 THR A N 1
ATOM 1584 C CA . THR A 1 204 ? 2.401 5.526 5.388 1.00 97.38 204 THR A CA 1
ATOM 1585 C C . THR A 1 204 ? 1.682 6.641 6.141 1.00 97.38 204 THR A C 1
ATOM 1587 O O . THR A 1 204 ? 0.955 6.376 7.101 1.00 97.38 204 THR A O 1
ATOM 1590 N N . LYS A 1 205 ? 1.853 7.893 5.705 1.00 97.00 205 LYS A N 1
ATOM 1591 C CA . LYS A 1 205 ? 1.122 9.033 6.272 1.00 97.00 205 LYS A CA 1
ATOM 1592 C C . LYS A 1 205 ? -0.384 8.842 6.100 1.00 97.00 205 LYS A C 1
ATOM 1594 O O . LYS A 1 205 ? -1.170 9.161 6.993 1.00 97.00 205 LYS A O 1
ATOM 1599 N N . GLU A 1 206 ? -0.785 8.310 4.952 1.00 97.12 206 GLU A N 1
ATOM 1600 C CA . GLU A 1 206 ? -2.183 8.212 4.595 1.00 97.12 206 GLU A CA 1
ATOM 1601 C C . GLU A 1 206 ? -2.864 6.986 5.233 1.00 97.12 206 GLU A C 1
ATOM 1603 O O . GLU A 1 206 ? -3.895 7.134 5.876 1.00 97.12 206 GLU A O 1
ATOM 1608 N N . TRP A 1 207 ? -2.303 5.793 5.140 1.00 97.31 207 TRP A N 1
ATOM 1609 C CA . TRP A 1 207 ? -2.989 4.555 5.537 1.00 97.31 207 TRP A CA 1
ATOM 1610 C C . TRP A 1 207 ? -2.218 3.740 6.581 1.00 97.31 207 TRP A C 1
ATOM 1612 O O . TRP A 1 207 ? -2.603 2.631 6.936 1.00 97.31 207 TRP A O 1
ATOM 1622 N N . GLY A 1 208 ? -1.138 4.302 7.125 1.00 96.56 208 GLY A N 1
ATOM 1623 C CA . GLY A 1 208 ? -0.368 3.703 8.209 1.00 96.56 208 GLY A CA 1
ATOM 1624 C C . GLY A 1 208 ? 0.823 2.870 7.736 1.00 96.56 208 GLY A C 1
ATOM 1625 O O . GLY A 1 208 ? 0.983 2.541 6.562 1.00 96.56 208 GLY A O 1
ATOM 1626 N N . SER A 1 209 ? 1.694 2.525 8.684 1.00 96.19 209 SER A N 1
ATOM 1627 C CA . SER A 1 209 ? 3.007 1.907 8.434 1.00 96.19 209 SER A CA 1
ATOM 1628 C C . SER A 1 209 ? 2.956 0.469 7.919 1.00 96.19 209 SER A C 1
ATOM 1630 O O . SER A 1 209 ? 3.984 -0.069 7.515 1.00 96.19 209 SER A O 1
ATOM 1632 N N . SER A 1 210 ? 1.778 -0.156 7.916 1.00 96.31 210 SER A N 1
ATOM 1633 C CA . SER A 1 210 ? 1.584 -1.497 7.363 1.00 96.31 210 SER A CA 1
ATOM 1634 C C . SER A 1 210 ? 1.589 -1.538 5.833 1.00 96.31 210 SER A C 1
ATOM 1636 O O . SER A 1 210 ? 1.648 -2.627 5.269 1.00 96.31 210 SER A O 1
ATOM 1638 N N . TYR A 1 211 ? 1.502 -0.383 5.166 1.00 98.12 211 TYR A N 1
ATOM 1639 C CA . TYR A 1 211 ? 1.559 -0.302 3.711 1.00 98.12 211 TYR A CA 1
ATOM 1640 C C . TYR A 1 211 ? 2.987 -0.426 3.181 1.00 98.12 211 TYR A C 1
ATOM 1642 O O . TYR A 1 211 ? 3.939 0.146 3.720 1.00 98.12 211 TYR A O 1
ATOM 1650 N N . THR A 1 212 ? 3.121 -1.155 2.078 1.00 98.38 212 THR A N 1
ATOM 1651 C CA . THR A 1 212 ? 4.385 -1.350 1.361 1.00 98.38 212 THR A CA 1
ATOM 1652 C C . THR A 1 212 ? 4.207 -1.001 -0.109 1.00 98.38 212 THR A C 1
ATOM 1654 O O . THR A 1 212 ? 3.134 -1.212 -0.670 1.00 98.38 212 THR A O 1
ATOM 1657 N N . VAL A 1 213 ? 5.256 -0.462 -0.722 1.00 98.19 213 VAL A N 1
ATOM 1658 C CA . VAL A 1 213 ? 5.334 -0.207 -2.163 1.00 98.19 213 VAL A CA 1
ATOM 1659 C C . VAL A 1 213 ? 6.327 -1.199 -2.750 1.00 98.19 213 VAL A C 1
ATOM 1661 O O . VAL A 1 213 ? 7.430 -1.346 -2.216 1.00 98.19 213 VAL A O 1
ATOM 1664 N N . MET A 1 214 ? 5.935 -1.894 -3.811 1.00 97.69 214 MET A N 1
ATOM 1665 C CA . MET A 1 214 ? 6.704 -2.974 -4.422 1.00 97.69 214 MET A CA 1
ATOM 1666 C C . MET A 1 214 ? 6.848 -2.716 -5.917 1.00 97.69 214 MET A C 1
ATOM 1668 O O . MET A 1 214 ? 5.844 -2.684 -6.621 1.00 97.69 214 MET A O 1
ATOM 1672 N N . LEU A 1 215 ? 8.081 -2.556 -6.394 1.00 95.25 215 LEU A N 1
ATOM 1673 C CA . LEU A 1 215 ? 8.386 -2.585 -7.821 1.00 95.25 215 LEU A CA 1
ATOM 1674 C C . LEU A 1 215 ? 8.479 -4.047 -8.242 1.00 95.25 215 LEU A C 1
ATOM 1676 O O . LEU A 1 215 ? 9.344 -4.774 -7.750 1.00 95.25 215 LEU A O 1
ATOM 1680 N N . MET A 1 216 ? 7.559 -4.490 -9.087 1.00 95.00 216 MET A N 1
ATOM 1681 C CA . MET A 1 216 ? 7.476 -5.874 -9.532 1.00 95.00 216 MET A CA 1
ATOM 1682 C C . MET A 1 216 ? 8.548 -6.171 -10.583 1.00 95.00 216 MET A C 1
ATOM 1684 O O . MET A 1 216 ? 8.978 -5.280 -11.310 1.00 95.00 216 MET A O 1
ATOM 1688 N N . ASN A 1 217 ? 8.980 -7.428 -10.654 1.00 91.94 217 ASN A N 1
ATOM 1689 C CA . ASN A 1 217 ? 9.826 -7.893 -11.744 1.00 91.94 217 ASN A CA 1
ATOM 1690 C C . ASN A 1 217 ? 8.951 -8.072 -13.009 1.00 91.94 217 ASN A C 1
ATOM 1692 O O . ASN A 1 217 ? 7.933 -8.769 -12.909 1.00 91.94 217 ASN A O 1
ATOM 1696 N N . PRO A 1 218 ? 9.318 -7.461 -14.154 1.00 88.62 218 PRO A N 1
ATOM 1697 C CA . PRO A 1 218 ? 8.546 -7.562 -15.393 1.00 88.62 218 PRO A CA 1
ATOM 1698 C C . PRO A 1 218 ? 8.466 -8.998 -15.939 1.00 88.62 218 PRO A C 1
ATOM 1700 O O . PRO A 1 218 ? 7.384 -9.462 -16.286 1.00 88.62 218 PRO A O 1
ATOM 1703 N N . GLU A 1 219 ? 9.567 -9.750 -15.909 1.00 87.44 219 GLU A N 1
ATOM 1704 C CA . GLU A 1 219 ? 9.635 -11.144 -16.379 1.00 87.44 219 GLU A CA 1
ATOM 1705 C C . GLU A 1 219 ? 8.961 -12.139 -15.420 1.00 87.44 219 GLU A C 1
ATOM 1707 O O . GLU A 1 219 ? 8.560 -13.244 -15.795 1.00 87.44 219 GLU A O 1
ATOM 1712 N N . ASN A 1 220 ? 8.851 -11.780 -14.137 1.00 89.31 220 ASN A N 1
ATOM 1713 C CA . ASN A 1 220 ? 8.243 -12.623 -13.117 1.00 89.31 220 ASN A CA 1
ATOM 1714 C C . ASN A 1 220 ? 7.432 -11.800 -12.119 1.00 89.31 220 ASN A C 1
ATOM 1716 O O . ASN A 1 220 ? 7.896 -11.471 -11.025 1.00 89.31 220 ASN A O 1
ATOM 1720 N N . SER A 1 221 ? 6.157 -11.595 -12.437 1.00 86.38 221 SER A N 1
ATOM 1721 C CA . SER A 1 221 ? 5.216 -10.838 -11.606 1.00 86.38 221 SER A CA 1
ATOM 1722 C C . SER A 1 221 ? 4.970 -11.421 -10.205 1.00 86.38 221 SER A C 1
ATOM 1724 O O . SER A 1 221 ? 4.306 -10.782 -9.388 1.00 86.38 221 SER A O 1
ATOM 1726 N N . LYS A 1 222 ? 5.491 -12.609 -9.865 1.00 90.62 222 LYS A N 1
ATOM 1727 C CA . LYS A 1 222 ? 5.467 -13.143 -8.487 1.00 90.62 222 LYS A CA 1
ATOM 1728 C C . LYS A 1 222 ? 6.630 -12.633 -7.634 1.00 90.62 222 LYS A C 1
ATOM 1730 O O . LYS A 1 222 ? 6.601 -12.797 -6.415 1.00 90.62 222 LYS A O 1
ATOM 1735 N N . ARG A 1 223 ? 7.650 -12.037 -8.252 1.00 92.31 223 ARG A N 1
ATOM 1736 C CA . ARG A 1 223 ? 8.835 -11.476 -7.599 1.00 92.31 223 ARG A CA 1
ATOM 1737 C C . ARG A 1 223 ? 8.815 -9.956 -7.699 1.00 92.31 223 ARG A C 1
ATOM 1739 O O . ARG A 1 223 ? 8.285 -9.386 -8.646 1.00 92.31 223 ARG A O 1
ATOM 1746 N N . TYR A 1 224 ? 9.387 -9.302 -6.699 1.00 94.56 224 TYR A N 1
ATOM 1747 C CA . TYR A 1 224 ? 9.627 -7.864 -6.707 1.00 94.56 224 TYR A CA 1
ATOM 1748 C C . TYR A 1 224 ? 11.127 -7.604 -6.776 1.00 94.56 224 TYR A C 1
ATOM 1750 O O . TYR A 1 224 ? 11.922 -8.416 -6.309 1.00 94.56 224 TYR A O 1
ATOM 1758 N N . LEU A 1 225 ? 11.494 -6.466 -7.348 1.00 93.06 225 LEU A N 1
ATOM 1759 C CA . LEU A 1 225 ? 12.869 -5.993 -7.455 1.00 93.06 225 LEU A CA 1
ATOM 1760 C C . LEU A 1 225 ? 13.202 -5.021 -6.327 1.00 93.06 225 LEU A C 1
ATOM 1762 O O . LEU A 1 225 ? 14.282 -5.074 -5.751 1.00 93.06 225 LEU A O 1
ATOM 1766 N N . VAL A 1 226 ? 12.252 -4.160 -5.957 1.00 94.88 226 VAL A N 1
ATOM 1767 C CA . VAL A 1 226 ? 12.439 -3.173 -4.887 1.00 94.88 226 VAL A CA 1
ATOM 1768 C C . VAL A 1 226 ? 11.224 -3.168 -3.980 1.00 94.88 226 VAL A C 1
ATOM 1770 O O . VAL A 1 226 ? 10.085 -3.173 -4.448 1.00 94.88 226 VAL A O 1
ATOM 1773 N N . LYS A 1 227 ? 11.458 -3.105 -2.672 1.00 97.69 227 LYS A N 1
ATOM 1774 C CA . LYS A 1 227 ? 10.409 -2.943 -1.665 1.00 97.69 227 LYS A CA 1
ATOM 1775 C C . LYS A 1 227 ? 10.713 -1.743 -0.790 1.00 97.69 227 LYS A C 1
ATOM 1777 O O . LYS A 1 227 ? 11.816 -1.618 -0.262 1.00 97.69 227 LYS A O 1
ATOM 1782 N N . ALA A 1 228 ? 9.719 -0.891 -0.577 1.00 98.12 228 ALA A N 1
ATOM 1783 C CA . ALA A 1 228 ? 9.823 0.268 0.296 1.00 98.12 228 ALA A CA 1
ATOM 1784 C C . ALA A 1 228 ? 8.660 0.339 1.288 1.00 98.12 228 ALA A C 1
ATOM 1786 O O . ALA A 1 228 ? 7.519 -0.001 0.973 1.00 98.12 228 ALA A O 1
ATOM 1787 N N . SER A 1 229 ? 8.945 0.812 2.497 1.00 98.25 229 SER A N 1
ATOM 1788 C CA . SER A 1 229 ? 7.927 1.140 3.494 1.00 98.25 229 SER A CA 1
ATOM 1789 C C . SER A 1 229 ? 8.393 2.286 4.380 1.00 98.25 229 SER A C 1
ATOM 1791 O O . SER A 1 229 ? 9.581 2.402 4.696 1.00 98.25 229 SER A O 1
ATOM 1793 N N . ASN A 1 230 ? 7.453 3.153 4.764 1.00 97.44 230 ASN A N 1
ATOM 1794 C CA . ASN A 1 230 ? 7.708 4.309 5.623 1.00 97.44 230 ASN A CA 1
ATOM 1795 C C . ASN A 1 230 ? 8.909 5.166 5.172 1.00 97.44 230 ASN A C 1
ATOM 1797 O O . ASN A 1 230 ? 9.804 5.480 5.957 1.00 97.44 230 ASN A O 1
ATOM 1801 N N . GLY A 1 231 ? 8.977 5.494 3.878 1.00 96.81 231 GLY A N 1
ATOM 1802 C CA . GLY A 1 231 ? 10.037 6.347 3.335 1.00 96.81 231 GLY A CA 1
ATOM 1803 C C . GLY A 1 231 ? 11.421 5.703 3.265 1.00 96.81 231 GLY A C 1
ATOM 1804 O O . GLY A 1 231 ? 12.403 6.408 3.049 1.00 96.81 231 GLY A O 1
ATOM 1805 N N . SER A 1 232 ? 11.518 4.386 3.452 1.00 97.44 232 SER A N 1
ATOM 1806 C CA . SER A 1 232 ? 12.779 3.641 3.457 1.00 97.44 232 SER A CA 1
ATOM 1807 C C . SER A 1 232 ? 12.721 2.458 2.497 1.00 97.44 232 SER A C 1
ATOM 1809 O O . SER A 1 232 ? 11.706 1.765 2.437 1.00 97.44 232 SER A O 1
ATOM 1811 N N . ILE A 1 233 ? 13.827 2.190 1.800 1.00 97.38 233 ILE A N 1
ATOM 1812 C CA . ILE A 1 233 ? 14.005 0.939 1.052 1.00 97.38 233 ILE A CA 1
ATOM 1813 C C . ILE A 1 233 ? 14.244 -0.181 2.064 1.00 97.38 233 ILE A C 1
ATOM 1815 O O . ILE A 1 233 ? 15.014 -0.004 3.008 1.00 97.38 233 ILE A O 1
ATOM 1819 N N . LYS A 1 234 ? 13.530 -1.291 1.904 1.00 97.31 234 LYS A N 1
ATOM 1820 C CA . LYS A 1 234 ? 13.643 -2.486 2.745 1.00 97.31 234 LYS A CA 1
ATOM 1821 C C . LYS A 1 234 ? 14.459 -3.557 2.047 1.00 97.31 234 LYS A C 1
ATOM 1823 O O . LYS A 1 234 ? 15.401 -4.056 2.641 1.00 97.31 234 LYS A O 1
ATOM 1828 N N . ASP A 1 235 ? 14.151 -3.778 0.776 1.00 95.56 235 ASP A N 1
ATOM 1829 C CA . ASP A 1 235 ? 14.849 -4.726 -0.079 1.00 95.56 235 ASP A CA 1
ATOM 1830 C C . ASP A 1 235 ? 15.147 -4.043 -1.419 1.00 95.56 235 ASP A C 1
ATOM 1832 O O . ASP A 1 235 ? 14.308 -3.286 -1.928 1.00 95.56 235 ASP A O 1
ATOM 1836 N N . ASN A 1 236 ? 16.326 -4.308 -1.978 1.00 91.12 236 ASN A N 1
ATOM 1837 C CA . ASN A 1 236 ? 16.740 -3.831 -3.293 1.00 91.12 236 ASN A CA 1
ATOM 1838 C C . ASN A 1 236 ? 17.539 -4.923 -4.006 1.00 91.12 236 ASN A C 1
ATOM 1840 O O . ASN A 1 236 ? 18.654 -5.223 -3.590 1.00 91.12 236 ASN A O 1
ATOM 1844 N N . TYR A 1 237 ? 16.965 -5.482 -5.064 1.00 88.62 237 TYR A N 1
ATOM 1845 C CA . TYR A 1 237 ? 17.578 -6.492 -5.927 1.00 88.62 237 TYR A CA 1
ATOM 1846 C C . TYR A 1 237 ? 18.057 -5.907 -7.264 1.00 88.62 237 TYR A C 1
ATOM 1848 O O . TYR A 1 237 ? 18.360 -6.658 -8.180 1.00 88.62 237 TYR A O 1
ATOM 1856 N N . LEU A 1 238 ? 18.097 -4.574 -7.382 1.00 79.69 238 LEU A N 1
ATOM 1857 C CA . LEU A 1 238 ? 18.695 -3.847 -8.505 1.00 79.69 238 LEU A CA 1
ATOM 1858 C C . LEU A 1 238 ? 20.158 -3.466 -8.220 1.00 79.69 238 LEU A C 1
ATOM 1860 O O . LEU A 1 238 ? 20.586 -2.416 -8.671 1.00 79.69 238 LEU A O 1
ATOM 1864 N N . ASN A 1 239 ? 20.871 -4.181 -7.353 1.00 64.50 239 ASN A N 1
ATOM 1865 C CA . ASN A 1 239 ? 22.236 -3.858 -6.919 1.00 64.50 239 ASN A CA 1
ATOM 1866 C C . ASN A 1 239 ? 23.101 -5.115 -6.948 1.00 64.50 239 ASN A C 1
ATOM 1868 O O . ASN A 1 239 ? 22.537 -6.191 -6.643 1.00 64.50 239 ASN A O 1
#

pLDDT: mean 77.6, std 21.18, range [32.62, 98.38]

Organism: NCBI:txid1423815

Radius of gyration: 39.4 Å; chains: 1; bounding box: 109×37×106 Å

Secondary structure (DSSP, 8-state):
-EE-TTT--EE-TT-SB-TTT-PBPP-----------------------------------------------------------------------THHHHHHHHHHHHHHHHHHHHHHTTSHHHHHHHS-HHHHHHHHHHHHHTSTT----EEEEEETTEEEEEE-TTSHHHHHHHHHHH-TT----HHHHHHHHHHHHHHHHHH-TT-EEEEE-SS-TTSEEEEEETTEEEEE---

InterPro domains:
  IPR026870 Zinc-ribbon domain [PF13240] (3-25)

Sequence (239 aa):
MKYCPKCGAQLPEGVKFCPKCGAKLPETQSTTANTNEVNHQSEPLNGNTDLKQPVGNQVNASNNQHQMPRNGNIQNPNGMPQNMPNFNQAGVVEKKSHLNLILGIILGVVVILGISFAAFTRTSSYRDLTTSDDQKLDKAVHWSNNFDDVALDVDISLNGKQIRLSPREDGDIYNYLEEYTYDANYSDNSRIKSFMKQLSKKATKEWGSSYTVMLMNPENSKRYLVKASNGSIKDNYLN

Foldseek 3Di:
DDADPVPRHDDDPPDQADPVPRHGDPPDDDDDDDDDDDDDDDDDDDDDDDDDDDDDDDDDDDDDDDDDDDDDDDDDDDDDDDDDDDPPDPPPPPPPDCVVVVVVVVVVVVVVVVVVVVVVCPDLQVLQVPQDQVNVQVVLVVQLVPPVPDNQCFDWHDDPQETETAHDPPGPNLVVLVVLVPDVPPQDPVRVLQSQLSSQLVSCRRNNQSHKYFYARNVDRVHTQWIDHNSHTDDHNSD